Protein AF-0000000086528926 (afdb_homodimer)

Radius of gyration: 17.95 Å; Cα contacts (8 Å, |Δi|>4): 343; chains: 2; bounding box: 48×45×38 Å

Foldseek 3Di:
DAPQVVVVVVVVVLVPLQDPVDDRFHLRVVLVVQLVPVPDDDPVVSVVRSVVVSVLLSLLRVLNSLQRGDDPDDLSNFKHFPDDDPVVLVVLVVVQVPDPGRTSNVSSVSCVVSVRMDTDPRD/DAPQVVVVVVVVVLVPLQDPVDDRFHLRVVLVVQLVPVPDDDPVVSVVSSVVVSVLLSLLRVLNSLQRGPDPDDLSNFKHFPDDDPVVLVVLVVVQVPDPGRTSNVSSVSCVVSVRMDTDPRD

pLDDT: mean 84.31, std 16.47, range [27.09, 98.06]

Organism: NCBI:txid488447

Secondary structure (DSSP, 8-state):
--HHHHHHHHHHHTTT-S-TT-----HHHHHHHHHHHS---SHHHHHHHHHHHHHHHHHHHHHHHHHHS-----TT--EEES---HHHHHHHHHHHTTSSS--HHHHHHHHHHTTSEEEPP--/--THHHHHHHHHHTTT-S-TT-----HHHHHHHHHHHS---SHHHHHHHHHHHHHHHHHHHHHHHHHHS-----TT--EEES---HHHHHHHHHHHTTSSS--HHHHHHHHHHTTSEEEPPP-

Sequence (246 aa):
MTLTDSINEIARSLNGLEPPWLPAYDMRAYAAKVDSECGYSAEMMVALEINSRMFEEVVAFVHLCGAFASMHPSTARQYECVRNDGAEIDDVLAHHATGACPTYTGLLTSFVVRGILVRCAPGMTLTDSINEIARSLNGLEPPWLPAYDMRAYAAKVDSECGYSAEMMVALEINSRMFEEVVAFVHLCGAFASMHPSTARQYECVRNDGAEIDDVLAHHATGACPTYTGLLTSFVVRGILVRCAPG

Solvent-accessible surface area (backbone atoms only — not comparable to full-atom values): 13574 Å² total; per-residue (Å²): 136,66,46,55,58,6,55,55,17,33,42,53,38,43,69,68,31,44,55,89,84,61,78,86,63,60,47,49,62,50,43,50,50,45,59,73,64,65,75,58,82,50,65,68,55,40,51,24,51,40,46,34,53,50,48,41,33,50,53,29,44,53,38,51,21,50,21,73,35,75,50,62,91,51,80,75,43,52,33,38,57,78,49,89,47,67,70,60,52,48,50,51,51,56,60,47,62,70,47,96,75,57,47,42,49,58,47,52,48,52,36,38,76,73,57,26,29,43,75,44,76,84,114,137,68,49,55,57,5,58,57,16,33,43,51,38,44,68,66,30,46,56,89,82,62,78,86,64,58,49,45,61,48,44,51,50,44,60,72,64,66,75,58,82,50,65,68,54,40,51,25,51,38,46,34,52,50,48,42,34,50,53,29,44,52,38,52,21,51,21,73,36,75,50,62,92,49,78,76,43,51,33,38,58,76,50,90,48,67,69,60,52,50,51,53,50,56,61,48,62,69,46,96,74,55,48,42,48,58,49,51,46,52,37,38,77,70,58,26,30,43,74,43,77,83,116

Structure (mmCIF, N/CA/C/O backbone):
data_AF-0000000086528926-model_v1
#
loop_
_entity.id
_entity.type
_entity.pdbx_description
1 polymer 'Uncharacterized protein'
#
loop_
_atom_site.group_PDB
_atom_site.id
_atom_site.type_symbol
_atom_site.label_atom_id
_atom_site.label_alt_id
_atom_site.label_comp_id
_atom_site.label_asym_id
_atom_site.label_entity_id
_atom_site.label_seq_id
_atom_site.pdbx_PDB_ins_code
_atom_site.Cartn_x
_atom_site.Cartn_y
_atom_site.Cartn_z
_atom_site.occupancy
_atom_site.B_iso_or_equiv
_atom_site.auth_seq_id
_atom_site.auth_comp_id
_atom_site.auth_asym_id
_atom_site.auth_atom_id
_atom_site.pdbx_PDB_model_num
ATOM 1 N N . MET A 1 1 ? -8.867 15.398 -10.969 1 27.81 1 MET A N 1
ATOM 2 C CA . MET A 1 1 ? -8.828 13.992 -11.359 1 27.81 1 MET A CA 1
ATOM 3 C C . MET A 1 1 ? -9.336 13.094 -10.234 1 27.81 1 MET A C 1
ATOM 5 O O . MET A 1 1 ? -8.984 13.297 -9.07 1 27.81 1 MET A O 1
ATOM 9 N N . THR A 1 2 ? -10.336 12.266 -10.477 1 29.53 2 THR A N 1
ATOM 10 C CA . THR A 1 2 ? -11.273 11.625 -9.562 1 29.53 2 THR A CA 1
ATOM 11 C C . THR A 1 2 ? -10.609 10.461 -8.828 1 29.53 2 THR A C 1
ATOM 13 O O . THR A 1 2 ? -9.633 9.891 -9.32 1 29.53 2 THR A O 1
ATOM 16 N N . LEU A 1 3 ? -10.938 10.258 -7.633 1 34.25 3 LEU A N 1
ATOM 17 C CA . LEU A 1 3 ? -10.562 9.273 -6.625 1 34.25 3 LEU A CA 1
ATOM 18 C C . LEU A 1 3 ? -10.57 7.863 -7.207 1 34.25 3 LEU A C 1
ATOM 20 O O . LEU A 1 3 ? -9.727 7.039 -6.855 1 34.25 3 LEU A O 1
ATOM 24 N N . THR A 1 4 ? -11.555 7.711 -8.086 1 36.78 4 THR A N 1
ATOM 25 C CA . THR A 1 4 ? -11.828 6.398 -8.664 1 36.78 4 THR A CA 1
ATOM 26 C C . THR A 1 4 ? -10.656 5.93 -9.523 1 36.78 4 THR A C 1
ATOM 28 O O . THR A 1 4 ? -10.305 4.75 -9.508 1 36.78 4 THR A O 1
ATOM 31 N N . ASP A 1 5 ? -10.078 6.785 -10.125 1 41.03 5 ASP A N 1
ATOM 32 C CA . ASP A 1 5 ? -9.055 6.43 -11.102 1 41.03 5 ASP A CA 1
ATOM 33 C C . ASP A 1 5 ? -7.801 5.895 -10.406 1 41.03 5 ASP A C 1
ATOM 35 O O . ASP A 1 5 ? -7.125 5.008 -10.93 1 41.03 5 ASP A O 1
ATOM 39 N N . SER A 1 6 ? -7.828 6.215 -9.117 1 42.19 6 SER A N 1
ATOM 40 C CA . SER A 1 6 ? -6.617 6.004 -8.328 1 42.19 6 SER A CA 1
ATOM 41 C C . SER A 1 6 ? -6.422 4.531 -7.996 1 42.19 6 SER A C 1
ATOM 43 O O . SER A 1 6 ? -5.328 3.99 -8.164 1 42.19 6 SER A O 1
ATOM 45 N N . ILE A 1 7 ? -7.457 3.855 -7.527 1 43.81 7 ILE A N 1
ATOM 46 C CA . ILE A 1 7 ? -7.367 2.453 -7.129 1 43.81 7 ILE A CA 1
ATOM 47 C C . ILE A 1 7 ? -7.156 1.581 -8.367 1 43.81 7 ILE A C 1
ATOM 49 O O . ILE A 1 7 ? -6.395 0.613 -8.328 1 43.81 7 ILE A O 1
ATOM 53 N N . ASN A 1 8 ? -7.824 2.084 -9.297 1 49.88 8 ASN A N 1
ATOM 54 C CA . ASN A 1 8 ? -7.723 1.289 -10.516 1 49.88 8 ASN A CA 1
ATOM 55 C C . ASN A 1 8 ? -6.289 1.247 -11.039 1 49.88 8 ASN A C 1
ATOM 57 O O . ASN A 1 8 ? -5.828 0.208 -11.516 1 49.88 8 ASN A O 1
ATOM 61 N N . GLU A 1 9 ? -5.68 2.424 -10.727 1 50.62 9 GLU A N 1
ATOM 62 C CA . GLU A 1 9 ? -4.305 2.5 -11.211 1 50.62 9 GLU A CA 1
ATOM 63 C C . GLU A 1 9 ? -3.359 1.693 -10.32 1 50.62 9 GLU A C 1
ATOM 65 O O . GLU A 1 9 ? -2.445 1.034 -10.82 1 50.62 9 GLU A O 1
ATOM 70 N N . ILE A 1 10 ? -3.674 1.612 -9 1 53.66 10 ILE A N 1
ATOM 71 C CA . ILE A 1 10 ? -2.939 0.741 -8.094 1 53.66 10 ILE A CA 1
ATOM 72 C C . ILE A 1 10 ? -3.078 -0.711 -8.547 1 53.66 10 ILE A C 1
ATOM 74 O O . ILE A 1 10 ? -2.086 -1.439 -8.633 1 53.66 10 ILE A O 1
ATOM 78 N N . ALA A 1 11 ? -4.219 -0.99 -8.82 1 52.25 11 ALA A N 1
ATOM 79 C CA . ALA A 1 11 ? -4.539 -2.354 -9.234 1 52.25 11 ALA A CA 1
ATOM 80 C C . ALA A 1 11 ? -3.775 -2.742 -10.492 1 52.25 11 ALA A C 1
ATOM 82 O O . ALA A 1 11 ? -3.256 -3.857 -10.594 1 52.25 11 ALA A O 1
ATOM 83 N N . ARG A 1 12 ? -3.684 -1.806 -11.289 1 57.28 12 ARG A N 1
ATOM 84 C CA . ARG A 1 12 ? -3.021 -2.109 -12.555 1 57.28 12 ARG A CA 1
ATOM 85 C C . ARG A 1 12 ? -1.522 -2.312 -12.352 1 57.28 12 ARG A C 1
ATOM 87 O O . ARG A 1 12 ? -0.914 -3.166 -13 1 57.28 12 ARG A O 1
ATOM 94 N N . SER A 1 13 ? -0.904 -1.487 -11.352 1 53.78 13 SER A N 1
ATOM 95 C CA . SER A 1 13 ? 0.511 -1.624 -11.023 1 53.78 13 SER A CA 1
ATOM 96 C C . SER A 1 13 ? 0.796 -2.965 -10.352 1 53.78 13 SER A C 1
ATOM 98 O O . SER A 1 13 ? 1.921 -3.467 -10.406 1 53.78 13 SER A O 1
ATOM 100 N N . LEU A 1 14 ? -0.111 -3.355 -9.664 1 59.31 14 LEU A N 1
ATOM 101 C CA . LEU A 1 14 ? 0.048 -4.645 -9 1 59.31 14 LEU A CA 1
ATOM 102 C C . LEU A 1 14 ? -0.006 -5.789 -10.008 1 59.31 14 LEU A C 1
ATOM 104 O O . LEU A 1 14 ? 0.159 -6.953 -9.641 1 59.31 14 LEU A O 1
ATOM 108 N N . ASN A 1 15 ? 0.279 -5.375 -11.375 1 55.97 15 ASN A N 1
ATOM 109 C CA . ASN A 1 15 ? 0.569 -6.273 -12.484 1 55.97 15 ASN A CA 1
ATOM 110 C C . ASN A 1 15 ? -0.211 -7.582 -12.367 1 55.97 15 ASN A C 1
ATOM 112 O O . ASN A 1 15 ? 0.359 -8.664 -12.516 1 55.97 15 ASN A O 1
ATOM 116 N N . GLY A 1 16 ? -1.41 -7.312 -12.07 1 60.69 16 GLY A N 1
ATOM 117 C CA . GLY A 1 16 ? -2.055 -8.617 -12.062 1 60.69 16 GLY A CA 1
ATOM 118 C C . GLY A 1 16 ? -2.111 -9.242 -10.68 1 60.69 16 GLY A C 1
ATOM 119 O O . GLY A 1 16 ? -2.514 -10.406 -10.539 1 60.69 16 GLY A O 1
ATOM 120 N N . LEU A 1 17 ? -1.507 -8.531 -9.727 1 74.5 17 LEU A N 1
ATOM 121 C CA . LEU A 1 17 ? -1.576 -9.117 -8.398 1 74.5 17 LEU A CA 1
ATOM 122 C C . LEU A 1 17 ? -2.988 -9.016 -7.832 1 74.5 17 LEU A C 1
ATOM 124 O O . LEU A 1 17 ? -3.316 -9.68 -6.848 1 74.5 17 LEU A O 1
ATOM 128 N N . GLU A 1 18 ? -3.764 -8.266 -8.508 1 78.44 18 GLU A N 1
ATOM 129 C CA . GLU A 1 18 ? -5.137 -8.125 -8.039 1 78.44 18 GLU A CA 1
ATOM 130 C C . GLU A 1 18 ? -5.957 -9.375 -8.328 1 78.44 18 GLU A C 1
ATOM 132 O O . GLU A 1 18 ? -6.023 -9.828 -9.469 1 78.44 18 GLU A O 1
ATOM 137 N N . PRO A 1 19 ? -6.496 -9.867 -7.25 1 83.81 19 PRO A N 1
ATOM 138 C CA . PRO A 1 19 ? -7.398 -10.992 -7.523 1 83.81 19 PRO A CA 1
ATOM 139 C C . PRO A 1 19 ? -8.555 -10.609 -8.445 1 83.81 19 PRO A C 1
ATOM 141 O O . PRO A 1 19 ? -9.109 -9.516 -8.32 1 83.81 19 PRO A O 1
ATOM 144 N N . PRO A 1 20 ? -8.914 -11.477 -9.367 1 82.12 20 PRO A N 1
ATOM 145 C CA . PRO A 1 20 ? -9.969 -11.148 -10.32 1 82.12 20 PRO A CA 1
ATOM 146 C C . PRO A 1 20 ? -11.32 -10.906 -9.656 1 82.12 20 PRO A C 1
ATOM 148 O O . PRO A 1 20 ? -12.18 -10.219 -10.219 1 82.12 20 PRO A O 1
ATOM 151 N N . TRP A 1 21 ? -11.531 -11.477 -8.547 1 87.62 21 TRP A N 1
ATOM 152 C CA . TRP A 1 21 ? -12.812 -11.375 -7.859 1 87.62 21 TRP A CA 1
ATOM 153 C C . TRP A 1 21 ? -12.867 -10.117 -6.992 1 87.62 21 TRP A C 1
ATOM 155 O O . TRP A 1 21 ? -13.906 -9.812 -6.402 1 87.62 21 TRP A O 1
ATOM 165 N N . LEU A 1 22 ? -11.766 -9.414 -6.781 1 86.5 22 LEU A N 1
ATOM 166 C CA . LEU A 1 22 ? -11.742 -8.25 -5.902 1 86.5 22 LEU A CA 1
ATOM 167 C C . LEU A 1 22 ? -12.555 -7.102 -6.496 1 86.5 22 LEU A C 1
ATOM 169 O O . LEU A 1 22 ? -12.25 -6.621 -7.594 1 86.5 22 LEU A O 1
ATOM 173 N N . PRO A 1 23 ? -13.57 -6.641 -5.754 1 83.88 23 PRO A N 1
ATOM 174 C CA . PRO A 1 23 ? -14.406 -5.551 -6.27 1 83.88 23 PRO A CA 1
ATOM 175 C C . PRO A 1 23 ? -13.656 -4.219 -6.328 1 83.88 23 PRO A C 1
ATOM 177 O O . PRO A 1 23 ? -12.711 -4.004 -5.566 1 83.88 23 PRO A O 1
ATOM 180 N N . ALA A 1 24 ? -14.094 -3.406 -7.258 1 80.06 24 ALA A N 1
ATOM 181 C CA . ALA A 1 24 ? -13.625 -2.023 -7.297 1 80.06 24 ALA A CA 1
ATOM 182 C C . ALA A 1 24 ? -14.57 -1.104 -6.527 1 80.06 24 ALA A C 1
ATOM 184 O O . ALA A 1 24 ? -15.625 -0.715 -7.031 1 80.06 24 ALA A O 1
ATOM 185 N N . TYR A 1 25 ? -14.148 -0.788 -5.324 1 82.81 25 TYR A N 1
ATOM 186 C CA . TYR A 1 25 ? -14.992 0.064 -4.5 1 82.81 25 TYR A CA 1
ATOM 187 C C . TYR A 1 25 ? -14.805 1.533 -4.859 1 82.81 25 TYR A C 1
ATOM 189 O O . TYR A 1 25 ? -13.711 1.946 -5.254 1 82.81 25 TYR A O 1
ATOM 197 N N . ASP A 1 26 ? -15.852 2.301 -4.68 1 78.19 26 ASP A N 1
ATOM 198 C CA . ASP A 1 26 ? -15.852 3.725 -5 1 78.19 26 ASP A CA 1
ATOM 199 C C . ASP A 1 26 ? -15.203 4.539 -3.885 1 78.19 26 ASP A C 1
ATOM 201 O O . ASP A 1 26 ? -15.852 4.863 -2.887 1 78.19 26 ASP A O 1
ATOM 205 N N . MET A 1 27 ? -14 5.012 -4.121 1 79.56 27 MET A N 1
ATOM 206 C CA . MET A 1 27 ? -13.258 5.762 -3.113 1 79.56 27 MET A CA 1
ATOM 207 C C . MET A 1 27 ? -13.82 7.172 -2.959 1 79.56 27 MET A C 1
ATOM 209 O O . MET A 1 27 ? -13.711 7.773 -1.89 1 79.56 27 MET A O 1
ATOM 213 N N . ARG A 1 28 ? -14.414 7.711 -3.924 1 79.94 28 ARG A N 1
ATOM 214 C CA . ARG A 1 28 ? -15.016 9.039 -3.844 1 79.94 28 ARG A CA 1
ATOM 215 C C . ARG A 1 28 ? -16.234 9.023 -2.939 1 79.94 28 ARG A C 1
ATOM 217 O O . ARG A 1 28 ? -16.438 9.945 -2.137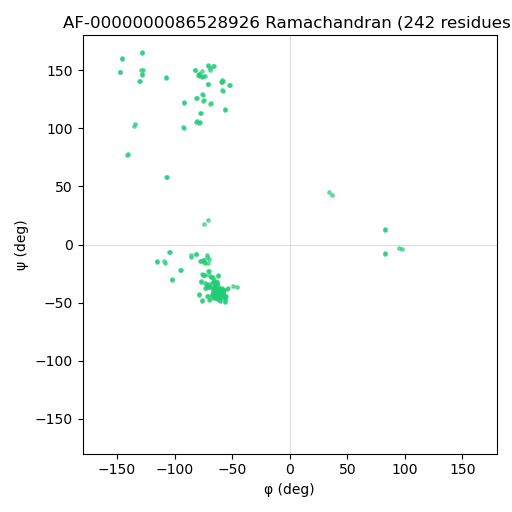 1 79.94 28 ARG A O 1
ATOM 224 N N . ALA A 1 29 ? -17.062 7.969 -3.217 1 83.75 29 ALA A N 1
ATOM 225 C CA . ALA A 1 29 ? -18.219 7.828 -2.354 1 83.75 29 ALA A CA 1
ATOM 226 C C . ALA A 1 29 ? -17.812 7.691 -0.89 1 83.75 29 ALA A C 1
ATOM 228 O O . ALA A 1 29 ? -18.453 8.266 -0.003 1 83.75 29 ALA A O 1
ATOM 229 N N . TYR A 1 30 ? -16.766 6.969 -0.717 1 86.69 30 TYR A N 1
ATOM 230 C CA . TYR A 1 30 ? -16.281 6.801 0.648 1 86.69 30 TYR A CA 1
ATOM 231 C C . TYR A 1 30 ? -15.742 8.117 1.203 1 86.69 30 TYR A C 1
ATOM 233 O O . TYR A 1 30 ? -15.992 8.453 2.361 1 86.69 30 TYR A O 1
ATOM 241 N N . ALA A 1 31 ? -14.992 8.852 0.417 1 85.25 31 ALA A N 1
ATOM 242 C CA . ALA A 1 31 ? -14.484 10.148 0.851 1 85.25 31 ALA A CA 1
ATOM 243 C C . ALA A 1 31 ? -15.633 11.094 1.212 1 85.25 31 ALA A C 1
ATOM 245 O O . ALA A 1 31 ? -15.555 11.82 2.205 1 85.25 31 ALA A O 1
ATOM 246 N N . ALA A 1 32 ? -16.641 11.078 0.387 1 87.19 32 ALA A N 1
ATOM 247 C CA . ALA A 1 32 ? -17.812 11.914 0.658 1 87.19 32 ALA A CA 1
ATOM 248 C C . ALA A 1 32 ? -18.469 11.516 1.972 1 87.19 32 ALA A C 1
ATOM 250 O O . ALA A 1 32 ? -18.891 12.375 2.748 1 87.19 32 ALA A O 1
ATOM 251 N N . LYS A 1 33 ? -18.625 10.242 2.121 1 92.38 33 LYS A N 1
ATOM 252 C CA . LYS A 1 33 ? -19.172 9.75 3.377 1 92.38 33 LYS A CA 1
ATOM 253 C C . LYS A 1 33 ? -18.344 10.211 4.566 1 92.38 33 LYS A C 1
ATOM 255 O O . LYS A 1 33 ? -18.891 10.648 5.582 1 92.38 33 LYS A O 1
ATOM 260 N N . VAL A 1 34 ? -17 10.055 4.504 1 91.62 34 VAL A N 1
ATOM 261 C CA . VAL A 1 34 ? -16.094 10.484 5.57 1 91.62 34 VAL A CA 1
ATOM 262 C C . VAL A 1 34 ? -16.297 11.969 5.848 1 91.62 34 VAL A C 1
ATOM 264 O O . VAL A 1 34 ? -16.375 12.391 7.004 1 91.62 34 VAL A O 1
ATOM 267 N N . ASP A 1 35 ? -16.344 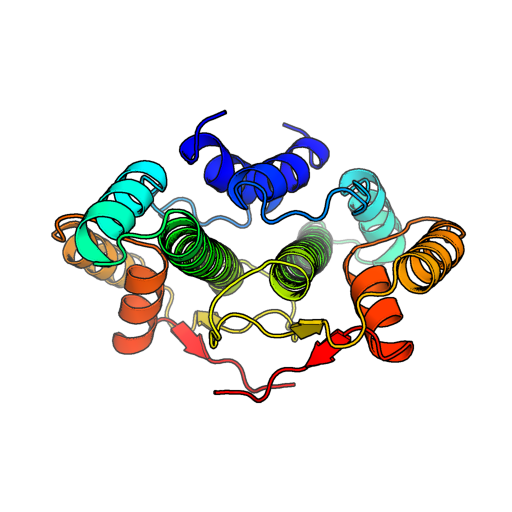12.719 4.773 1 89.56 35 ASP A N 1
ATOM 268 C CA . ASP A 1 35 ? -16.547 14.156 4.906 1 89.56 35 ASP A CA 1
ATOM 269 C C . ASP A 1 35 ? -17.828 14.469 5.676 1 89.56 35 ASP A C 1
ATOM 271 O O . ASP A 1 35 ? -17.812 15.289 6.598 1 89.56 35 ASP A O 1
ATOM 275 N N . SER A 1 36 ? -18.828 13.805 5.332 1 93.56 36 SER A N 1
ATOM 276 C CA . SER A 1 36 ? -20.125 14.062 5.93 1 93.56 36 SER A CA 1
ATOM 277 C C . SER A 1 36 ? -20.172 13.617 7.387 1 93.56 36 SER A C 1
ATOM 279 O O . SER A 1 36 ? -20.891 14.195 8.195 1 93.56 36 SER A O 1
ATOM 281 N N . GLU A 1 37 ? -19.328 12.695 7.812 1 95.44 37 GLU A N 1
ATOM 282 C CA . GLU A 1 37 ? -19.453 12.07 9.125 1 95.44 37 GLU A CA 1
ATOM 283 C C . GLU A 1 37 ? -18.359 12.547 10.078 1 95.44 37 GLU A C 1
ATOM 285 O O . GLU A 1 37 ? -18.438 12.336 11.289 1 95.44 37 GLU A O 1
ATOM 290 N N . CYS A 1 38 ? -17.328 13.141 9.57 1 92.31 38 CYS A N 1
ATOM 291 C CA . CYS A 1 38 ? -16.156 13.383 10.398 1 92.31 38 CYS A CA 1
ATOM 292 C C . CYS A 1 38 ? -16.453 14.414 11.477 1 92.31 38 CYS A C 1
ATOM 294 O O . CYS A 1 38 ? -15.789 14.445 12.508 1 92.31 38 CYS A O 1
ATOM 296 N N . GLY A 1 39 ? -17.406 15.344 11.25 1 92.56 39 GLY A N 1
ATOM 297 C CA . GLY A 1 39 ? -17.828 16.281 12.281 1 92.56 39 GLY A CA 1
ATOM 298 C C . GLY A 1 39 ? -16.922 17.484 12.398 1 92.56 39 GLY A C 1
ATOM 299 O O . GLY A 1 39 ? -17.109 18.328 13.281 1 92.56 39 GLY A O 1
ATOM 300 N N . TYR A 1 40 ? -15.844 17.484 11.742 1 90.75 40 TYR A N 1
ATOM 301 C CA . TYR A 1 40 ? -14.953 18.641 11.766 1 90.75 40 TYR A CA 1
ATOM 302 C C . TYR A 1 40 ? -15.531 19.797 10.945 1 90.75 40 TYR A C 1
ATOM 304 O O . TYR A 1 40 ? -16.203 19.562 9.93 1 90.75 40 TYR A O 1
ATOM 312 N N . SER A 1 41 ? -15.305 21.016 11.391 1 90.62 41 SER A N 1
ATOM 313 C CA . SER A 1 41 ? -15.766 22.203 10.664 1 90.62 41 SER A CA 1
ATOM 314 C C . SER A 1 41 ? -14.625 22.859 9.898 1 90.62 41 SER A C 1
ATOM 316 O O . SER A 1 41 ? -14.852 23.484 8.867 1 90.62 41 SER A O 1
ATOM 318 N N . ALA A 1 42 ? -13.477 22.719 10.453 1 93.06 42 ALA A N 1
ATOM 319 C CA . ALA A 1 42 ? -12.312 23.312 9.797 1 93.06 42 ALA A CA 1
ATOM 320 C C . ALA A 1 42 ? -11.883 22.484 8.586 1 93.06 42 ALA A C 1
ATOM 322 O O . ALA A 1 42 ? -11.711 21.266 8.688 1 93.06 42 ALA A O 1
ATOM 323 N N . GLU A 1 43 ? -11.734 23.094 7.496 1 86.88 43 GLU A N 1
ATOM 324 C CA . GLU A 1 43 ? -11.367 22.438 6.246 1 86.88 43 GLU A CA 1
ATOM 325 C C . GLU A 1 43 ? -10.094 21.609 6.41 1 86.88 43 GLU A C 1
ATOM 327 O O . GLU A 1 43 ? -9.977 20.516 5.844 1 86.88 43 GLU A O 1
ATOM 332 N N . MET A 1 44 ? -9.242 22.172 7.18 1 87.56 44 MET A N 1
ATOM 333 C CA . MET A 1 44 ? -7.969 21.469 7.375 1 87.56 44 MET A CA 1
ATOM 334 C C . MET A 1 44 ? -8.18 20.156 8.117 1 87.56 44 MET A C 1
ATOM 336 O O . MET A 1 44 ? -7.578 19.141 7.77 1 87.56 44 MET A O 1
ATOM 340 N N . MET A 1 45 ? -9.062 20.156 9.031 1 92.25 45 MET A N 1
ATOM 341 C CA . MET A 1 45 ? -9.328 18.953 9.812 1 92.25 45 MET A CA 1
ATOM 342 C C . MET A 1 45 ? -10.078 17.922 8.984 1 92.25 45 MET A C 1
ATOM 344 O O . MET A 1 45 ? -9.836 16.719 9.109 1 92.25 45 MET A O 1
ATOM 348 N N . VAL A 1 46 ? -10.906 18.406 8.141 1 88.75 46 VAL A N 1
ATOM 349 C CA . VAL A 1 46 ? -11.648 17.531 7.242 1 88.75 46 VAL A CA 1
ATOM 350 C C . VAL A 1 46 ? -10.672 16.859 6.273 1 88.75 46 VAL A C 1
ATOM 352 O O . VAL A 1 46 ? -10.727 15.641 6.082 1 88.75 46 VAL A O 1
ATOM 355 N N . ALA A 1 47 ? -9.773 17.641 5.73 1 84.12 47 ALA A N 1
ATOM 356 C CA . ALA A 1 47 ? -8.789 17.094 4.797 1 84.12 47 ALA A CA 1
ATOM 357 C C . ALA A 1 47 ? -7.91 16.047 5.469 1 84.12 47 ALA A C 1
ATOM 359 O O . ALA A 1 47 ? -7.609 15.016 4.875 1 84.12 47 ALA A O 1
ATOM 360 N N . LEU A 1 48 ? -7.605 16.328 6.707 1 88.75 48 LEU A N 1
ATOM 361 C CA . LEU A 1 48 ? -6.785 15.383 7.461 1 88.75 48 LEU A CA 1
ATOM 362 C C . LEU A 1 48 ? -7.52 14.055 7.652 1 88.75 48 LEU A C 1
ATOM 364 O O . LEU A 1 48 ? -6.926 12.984 7.516 1 88.75 48 LEU A O 1
ATOM 368 N N . GLU A 1 49 ? -8.781 14.195 7.945 1 90.88 49 GLU A N 1
ATOM 369 C CA . GLU A 1 49 ? -9.594 13 8.148 1 90.88 49 GLU A CA 1
ATOM 370 C C . GLU A 1 49 ? -9.734 12.203 6.859 1 90.88 49 GLU A C 1
ATOM 372 O O . GLU A 1 49 ? -9.531 10.984 6.852 1 90.88 49 GLU A O 1
ATOM 377 N N . ILE A 1 50 ? -9.969 12.82 5.809 1 86.88 50 ILE A N 1
ATOM 378 C CA . ILE A 1 50 ? -10.164 12.148 4.523 1 86.88 50 ILE A CA 1
ATOM 379 C C . ILE A 1 50 ? -8.859 11.5 4.074 1 86.88 50 ILE A C 1
ATOM 381 O O . ILE A 1 50 ? -8.844 10.336 3.672 1 86.88 50 ILE A O 1
ATOM 385 N N . ASN A 1 51 ? -7.773 12.195 4.227 1 85.25 51 ASN A N 1
ATOM 386 C CA . ASN A 1 51 ? -6.473 11.664 3.84 1 85.25 51 ASN A CA 1
ATOM 387 C C . ASN A 1 51 ? -6.129 10.398 4.629 1 85.25 51 ASN A C 1
ATOM 389 O O . ASN A 1 51 ? -5.621 9.43 4.066 1 85.25 51 ASN A O 1
ATOM 393 N N . SER A 1 52 ? -6.469 10.492 5.824 1 90.31 52 SER A N 1
ATOM 394 C CA . SER A 1 52 ? -6.172 9.352 6.688 1 90.31 52 SER A CA 1
ATOM 395 C C . SER A 1 52 ? -6.957 8.117 6.258 1 90.31 52 SER A C 1
ATOM 397 O O . SER A 1 52 ? -6.391 7.031 6.117 1 90.31 52 SER A O 1
ATOM 399 N N . ARG A 1 53 ? -8.188 8.344 5.992 1 89.88 53 ARG A N 1
ATOM 400 C CA . ARG A 1 53 ? -9.039 7.219 5.633 1 89.88 53 ARG A CA 1
ATOM 401 C C . ARG A 1 53 ? -8.695 6.684 4.246 1 89.88 53 ARG A C 1
ATOM 403 O O . ARG A 1 53 ? -8.719 5.473 4.02 1 89.88 53 ARG A O 1
ATOM 410 N N . MET A 1 54 ? -8.359 7.559 3.389 1 85.5 54 MET A N 1
ATOM 411 C CA . MET A 1 54 ? -7.984 7.133 2.043 1 85.5 54 MET A CA 1
ATOM 412 C C . MET A 1 54 ? -6.688 6.332 2.068 1 85.5 54 MET A C 1
ATOM 414 O O . MET A 1 54 ? -6.566 5.316 1.377 1 85.5 54 MET A O 1
ATOM 418 N N . PHE A 1 55 ? -5.805 6.75 2.871 1 86.94 55 PHE A N 1
ATOM 419 C CA . PHE A 1 55 ? -4.555 6.012 3.016 1 86.94 55 PHE A CA 1
ATOM 420 C C . PHE A 1 55 ? -4.812 4.602 3.529 1 86.94 55 PHE A C 1
ATOM 422 O O . PHE A 1 55 ? -4.258 3.633 3.008 1 86.94 55 PHE A O 1
ATOM 429 N N . GLU A 1 56 ? -5.633 4.527 4.5 1 91.38 56 GLU A N 1
ATOM 430 C CA . GLU A 1 56 ? -5.961 3.223 5.074 1 91.38 56 GLU A CA 1
ATOM 431 C C . GLU A 1 56 ? -6.594 2.307 4.027 1 91.38 56 GLU A C 1
ATOM 433 O O . GLU A 1 56 ? -6.305 1.108 3.992 1 91.38 56 GLU A O 1
ATOM 438 N N . GLU A 1 57 ? -7.395 2.879 3.203 1 89.31 57 GLU A N 1
ATOM 439 C CA . GLU A 1 57 ? -8.023 2.104 2.139 1 89.31 57 GLU A CA 1
ATOM 440 C C . GLU A 1 57 ? -6.988 1.594 1.141 1 89.31 57 GLU A C 1
ATOM 442 O O . GLU A 1 57 ? -7.051 0.442 0.708 1 89.31 57 GLU A O 1
ATOM 447 N N . VAL A 1 58 ? -6.09 2.43 0.838 1 85.38 58 VAL A N 1
ATOM 448 C CA . VAL A 1 58 ? -5.055 2.043 -0.113 1 85.38 58 VAL A CA 1
ATOM 449 C C . VAL A 1 58 ? -4.191 0.934 0.485 1 85.38 58 VAL A C 1
ATOM 451 O O . VAL A 1 58 ? -3.9 -0.061 -0.182 1 85.38 58 VAL A O 1
ATOM 454 N N . VAL A 1 59 ? -3.834 1.088 1.689 1 90.25 59 VAL A N 1
ATOM 455 C CA . VAL A 1 59 ? -3.023 0.078 2.361 1 90.25 59 VAL A CA 1
ATOM 456 C C . VAL A 1 59 ? -3.777 -1.25 2.398 1 90.25 59 VAL A C 1
ATOM 458 O O . VAL A 1 59 ? -3.213 -2.299 2.076 1 90.25 59 VAL A O 1
ATOM 461 N N . ALA A 1 60 ? -5.02 -1.184 2.711 1 91.75 60 ALA A N 1
ATOM 462 C CA . ALA A 1 60 ? -5.828 -2.396 2.76 1 91.75 60 ALA A CA 1
ATOM 463 C C . ALA A 1 60 ? -5.91 -3.059 1.388 1 91.75 60 ALA A C 1
ATOM 465 O O . ALA A 1 60 ? -5.809 -4.285 1.274 1 91.75 60 ALA A O 1
ATOM 466 N N . PHE A 1 61 ? -6.066 -2.295 0.398 1 86.69 61 PHE A N 1
ATOM 467 C CA . PHE A 1 61 ? -6.137 -2.807 -0.965 1 86.69 61 PHE A CA 1
ATOM 468 C C . PHE A 1 61 ? -4.852 -3.541 -1.334 1 86.69 61 PHE A C 1
ATOM 470 O O . PHE A 1 61 ? -4.898 -4.656 -1.858 1 86.69 61 PHE A O 1
ATOM 477 N N . VAL A 1 62 ? -3.791 -2.881 -1.041 1 88.19 62 VAL A N 1
ATOM 478 C CA . VAL A 1 62 ? -2.49 -3.455 -1.371 1 88.19 62 VAL A CA 1
ATOM 479 C C . VAL A 1 62 ? -2.301 -4.77 -0.616 1 88.19 62 VAL A C 1
ATOM 481 O O . VAL A 1 62 ? -1.827 -5.758 -1.185 1 88.19 62 VAL A O 1
ATOM 484 N N . HIS A 1 63 ? -2.691 -4.809 0.615 1 91.38 63 HIS A N 1
ATOM 485 C CA . HIS A 1 63 ? -2.51 -6.02 1.41 1 91.38 63 HIS A CA 1
ATOM 486 C C . HIS A 1 63 ? -3.449 -7.129 0.946 1 91.38 63 HIS A C 1
ATOM 488 O O . HIS A 1 63 ? -3.092 -8.305 0.9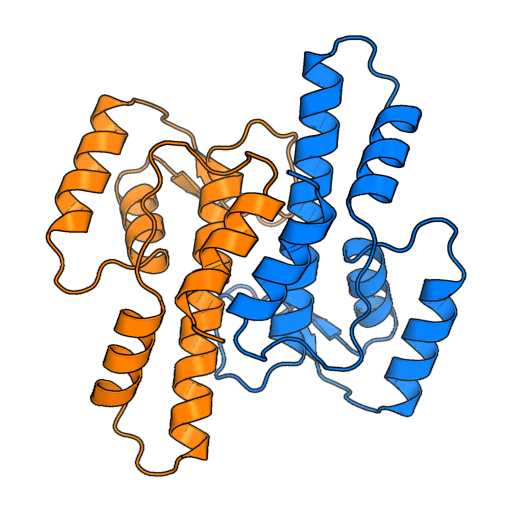9 1 91.38 63 HIS A O 1
ATOM 494 N N . LEU A 1 64 ? -4.633 -6.734 0.52 1 91.25 64 LEU A N 1
ATOM 495 C CA . LEU A 1 64 ? -5.523 -7.727 -0.075 1 91.25 64 LEU A CA 1
ATOM 496 C C . LEU A 1 64 ? -4.898 -8.336 -1.324 1 91.25 64 LEU A C 1
ATOM 498 O O . LEU A 1 64 ? -4.902 -9.562 -1.489 1 91.25 64 LEU A O 1
ATOM 502 N N . CYS A 1 65 ? -4.352 -7.531 -2.133 1 87.12 65 CYS A N 1
ATOM 503 C CA . CYS A 1 65 ? -3.697 -8.031 -3.338 1 87.12 65 CYS A CA 1
ATOM 504 C C . CYS A 1 65 ? -2.531 -8.945 -2.988 1 87.12 65 CYS A C 1
ATOM 506 O O . CYS A 1 65 ? -2.408 -10.039 -3.539 1 87.12 65 CYS A O 1
ATOM 508 N N . GLY A 1 66 ? -1.754 -8.508 -2.051 1 90.31 66 GLY A N 1
ATOM 509 C CA . GLY A 1 66 ? -0.598 -9.297 -1.65 1 90.31 66 GLY A CA 1
ATOM 510 C C . GLY A 1 66 ? -0.968 -10.625 -1.02 1 90.31 66 GLY A C 1
ATOM 511 O O . GLY A 1 66 ? -0.28 -11.625 -1.222 1 90.31 66 GLY A O 1
ATOM 512 N N . ALA A 1 67 ? -2.016 -10.633 -0.301 1 93.81 67 ALA A N 1
ATOM 513 C CA . ALA A 1 67 ? -2.416 -11.812 0.453 1 93.81 67 ALA A CA 1
ATOM 514 C C . ALA A 1 67 ? -2.809 -12.953 -0.483 1 93.81 67 ALA A C 1
ATOM 516 O O . ALA A 1 67 ? -2.58 -14.125 -0.174 1 93.81 67 ALA A O 1
ATOM 517 N N . PHE A 1 68 ? -3.361 -12.617 -1.646 1 91.5 68 PHE A N 1
ATOM 518 C CA . PHE A 1 68 ? -3.896 -13.648 -2.531 1 91.5 68 PHE A CA 1
ATOM 519 C C . PHE A 1 68 ? -2.955 -13.891 -3.705 1 91.5 68 PHE A C 1
ATOM 521 O O . PHE A 1 68 ? -3.184 -14.797 -4.508 1 91.5 68 PHE A O 1
ATOM 528 N N . ALA A 1 69 ? -1.914 -13.086 -3.82 1 86.62 69 ALA A N 1
ATOM 529 C CA . ALA A 1 69 ? -0.979 -13.219 -4.938 1 86.62 69 ALA A CA 1
ATOM 530 C C . ALA A 1 69 ? -0.004 -14.367 -4.703 1 86.62 69 ALA A C 1
ATOM 532 O O . ALA A 1 69 ? 0.339 -14.672 -3.557 1 86.62 69 ALA A O 1
ATOM 533 N N . SER A 1 70 ? 0.342 -14.977 -5.785 1 86.5 70 SER A N 1
ATOM 534 C CA . SER A 1 70 ? 1.441 -15.938 -5.73 1 86.5 70 SER A CA 1
ATOM 535 C C . SER A 1 70 ? 2.791 -15.227 -5.703 1 86.5 70 SER A C 1
ATOM 537 O O . SER A 1 70 ? 3.232 -14.68 -6.719 1 86.5 70 SER A O 1
ATOM 539 N N . MET A 1 71 ? 3.404 -15.234 -4.484 1 88.56 71 MET A N 1
ATOM 540 C CA . MET A 1 71 ? 4.664 -14.531 -4.277 1 88.56 71 MET A CA 1
ATOM 541 C C . MET A 1 71 ? 5.547 -15.273 -3.279 1 88.56 71 MET A C 1
ATOM 543 O O . MET A 1 71 ? 5.066 -16.125 -2.539 1 88.56 71 MET A O 1
ATOM 547 N N . HIS A 1 72 ? 6.809 -14.992 -3.33 1 89.88 72 HIS A N 1
ATOM 548 C CA . HIS A 1 72 ? 7.707 -15.453 -2.275 1 89.88 72 HIS A CA 1
ATOM 549 C C . HIS A 1 72 ? 7.379 -14.789 -0.943 1 89.88 72 HIS A C 1
ATOM 551 O O . HIS A 1 72 ? 6.77 -13.719 -0.914 1 89.88 72 HIS A O 1
ATOM 557 N N . PRO A 1 73 ? 7.719 -15.5 0.091 1 87.62 73 PRO A N 1
ATOM 558 C CA . PRO A 1 73 ? 7.59 -14.82 1.383 1 87.62 73 PRO A CA 1
ATOM 559 C C . PRO A 1 73 ? 8.305 -13.477 1.416 1 87.62 73 PRO A C 1
ATOM 561 O O . PRO A 1 73 ? 9.383 -13.328 0.832 1 87.62 73 PRO A O 1
ATOM 564 N N . SER A 1 74 ? 7.645 -12.523 1.996 1 90.19 74 SER A N 1
ATOM 565 C CA . SER A 1 74 ? 8.164 -11.164 2.086 1 90.19 74 SER A CA 1
ATOM 566 C C . SER A 1 74 ? 7.711 -10.484 3.369 1 90.19 74 SER A C 1
ATOM 568 O O . SER A 1 74 ? 6.578 -10.68 3.814 1 90.19 74 SER A O 1
ATOM 570 N N . THR A 1 75 ? 8.562 -9.633 3.836 1 87.31 75 THR A N 1
ATOM 571 C CA . THR A 1 75 ? 8.195 -8.867 5.023 1 87.31 75 THR A CA 1
ATOM 572 C C . THR A 1 75 ? 7.172 -7.793 4.676 1 87.31 75 THR A C 1
ATOM 574 O O . THR A 1 75 ? 6.523 -7.234 5.566 1 87.31 75 THR A O 1
ATOM 577 N N . ALA A 1 76 ? 7.062 -7.543 3.432 1 89.44 76 ALA A N 1
ATOM 578 C CA . ALA A 1 76 ? 6.098 -6.535 2.998 1 89.44 76 ALA A CA 1
ATOM 579 C C . ALA A 1 76 ? 4.672 -7.078 3.066 1 89.44 76 ALA A C 1
ATOM 581 O O . ALA A 1 76 ? 3.709 -6.305 3.105 1 89.44 76 ALA A O 1
ATOM 582 N N . ARG A 1 77 ? 4.609 -8.383 2.955 1 89.19 77 ARG A N 1
ATOM 583 C CA . ARG A 1 77 ? 3.307 -9.039 3.023 1 89.19 77 ARG A CA 1
ATOM 584 C C . ARG A 1 77 ? 2.816 -9.133 4.465 1 89.19 77 ARG A C 1
ATOM 586 O O . ARG A 1 77 ? 3.35 -9.914 5.258 1 89.19 77 ARG A O 1
ATOM 593 N N . GLN A 1 78 ? 1.781 -8.445 4.762 1 92.31 78 GLN A N 1
ATOM 594 C CA . GLN A 1 78 ? 1.298 -8.406 6.141 1 92.31 78 GLN A CA 1
ATOM 595 C C . GLN A 1 78 ? 0.203 -9.445 6.367 1 92.31 78 GLN A C 1
ATOM 597 O O . GLN A 1 78 ? -0.113 -9.773 7.512 1 92.31 78 GLN A O 1
ATOM 602 N N . TYR A 1 79 ? -0.413 -9.844 5.34 1 94.62 79 TYR A N 1
ATOM 603 C CA . TYR A 1 79 ? -1.466 -10.844 5.398 1 94.62 79 TYR A CA 1
ATOM 604 C C . TYR A 1 79 ? -1.197 -11.977 4.406 1 94.62 79 TYR A C 1
ATOM 606 O O . TYR A 1 79 ? -0.594 -11.75 3.355 1 94.62 79 TYR A O 1
ATOM 614 N N . GLU A 1 80 ? -1.575 -13.148 4.789 1 94.94 80 GLU A N 1
ATOM 615 C CA . GLU A 1 80 ? -1.468 -14.305 3.906 1 94.94 80 GLU A CA 1
ATOM 616 C C . GLU A 1 80 ? -2.781 -15.086 3.85 1 94.94 80 GLU A C 1
ATOM 618 O O . GLU A 1 80 ? -3.461 -15.234 4.867 1 94.94 80 GLU A O 1
ATOM 623 N N . CYS A 1 81 ? -3.096 -15.531 2.697 1 95.88 81 CYS A N 1
ATOM 624 C CA . CYS A 1 81 ? -4.27 -16.375 2.531 1 95.88 81 CYS A CA 1
ATOM 625 C C . CYS A 1 81 ? -3.963 -17.828 2.916 1 95.88 81 CYS A C 1
ATOM 627 O O . CYS A 1 81 ? -3.08 -18.453 2.328 1 95.88 81 CYS A O 1
ATOM 629 N N . VAL A 1 82 ? -4.738 -18.406 3.805 1 94.88 82 VAL A N 1
ATOM 630 C CA . VAL A 1 82 ? -4.453 -19.75 4.273 1 94.88 82 VAL A CA 1
ATOM 631 C C . VAL A 1 82 ? -5.578 -20.703 3.861 1 94.88 82 VAL A C 1
ATOM 633 O O . VAL A 1 82 ? -5.426 -21.922 3.91 1 94.88 82 VAL A O 1
ATOM 636 N N . ARG A 1 83 ? -6.656 -20.156 3.477 1 92.94 83 ARG A N 1
ATOM 637 C CA . ARG A 1 83 ? -7.793 -20.906 2.943 1 92.94 83 ARG A CA 1
ATOM 638 C C . ARG A 1 83 ? -8.328 -20.234 1.677 1 92.94 83 ARG A C 1
ATOM 640 O O . ARG A 1 83 ? -9.047 -19.234 1.749 1 92.94 83 ARG A O 1
ATOM 647 N N . ASN A 1 84 ? -8.023 -20.797 0.584 1 91.81 84 ASN A N 1
ATOM 648 C CA . ASN A 1 84 ? -8.398 -20.188 -0.687 1 91.81 84 ASN A CA 1
ATOM 649 C C . ASN A 1 84 ? -9.523 -20.953 -1.367 1 91.81 84 ASN A C 1
ATOM 651 O O . ASN A 1 84 ? -9.383 -21.375 -2.516 1 91.81 84 ASN A O 1
ATOM 655 N N . ASP A 1 85 ? -10.586 -21.062 -0.678 1 93.5 85 ASP A N 1
ATOM 656 C CA . ASP A 1 85 ? -11.789 -21.719 -1.206 1 93.5 85 ASP A CA 1
ATOM 657 C C . ASP A 1 85 ? -12.711 -20.688 -1.874 1 93.5 85 ASP A C 1
ATOM 659 O O . ASP A 1 85 ? -13.172 -19.75 -1.23 1 93.5 85 ASP A O 1
ATOM 663 N N . GLY A 1 86 ? -13.016 -20.906 -3.154 1 94.69 86 GLY A N 1
ATOM 664 C CA . GLY A 1 86 ? -13.82 -19.969 -3.932 1 94.69 86 GLY A CA 1
ATOM 665 C C . GLY A 1 86 ? -15.188 -19.719 -3.322 1 94.69 86 GLY A C 1
ATOM 666 O O . GLY A 1 86 ? -15.664 -18.578 -3.312 1 94.69 86 GLY A O 1
ATOM 667 N N . ALA A 1 87 ? -15.758 -20.797 -2.854 1 95.94 87 ALA A N 1
ATOM 668 C CA . ALA A 1 87 ? -17.078 -20.656 -2.258 1 95.94 87 ALA A CA 1
ATOM 669 C C . ALA A 1 87 ? -17.031 -19.797 -1.002 1 95.94 87 ALA A C 1
ATOM 671 O O . ALA A 1 87 ? -17.922 -18.984 -0.765 1 95.94 87 ALA A O 1
ATOM 672 N N . GLU A 1 88 ? -16 -19.969 -0.184 1 96.44 88 GLU A N 1
ATOM 673 C CA . GLU A 1 88 ? -15.844 -19.156 1.026 1 96.44 88 GLU A CA 1
ATOM 674 C C . GLU A 1 88 ? -15.594 -17.703 0.69 1 96.44 88 GLU A C 1
ATOM 676 O O . GLU A 1 88 ? -16.156 -16.797 1.329 1 96.44 88 GLU A O 1
ATOM 681 N N . ILE A 1 89 ? -14.805 -17.453 -0.273 1 96.94 89 ILE A N 1
ATOM 682 C CA . ILE A 1 89 ? -14.508 -16.094 -0.717 1 96.94 89 ILE A CA 1
ATOM 683 C C . ILE A 1 89 ? -15.781 -15.43 -1.232 1 96.94 89 ILE A C 1
ATOM 685 O O . ILE A 1 89 ? -16.094 -14.297 -0.869 1 96.94 89 ILE A O 1
ATOM 689 N N . ASP A 1 90 ? -16.562 -16.203 -2.002 1 96.38 90 ASP A N 1
ATOM 690 C CA . ASP A 1 90 ? -17.828 -15.68 -2.531 1 96.38 90 ASP A CA 1
ATOM 691 C C . ASP A 1 90 ? -18.781 -15.297 -1.402 1 96.38 90 ASP A C 1
ATOM 693 O O . ASP A 1 90 ? -19.469 -14.289 -1.489 1 96.38 90 ASP A O 1
ATOM 697 N N . ASP A 1 91 ? -18.797 -16.109 -0.452 1 97.31 91 ASP A N 1
ATOM 698 C CA . ASP A 1 91 ? -19.672 -15.844 0.688 1 97.31 91 ASP A CA 1
ATOM 699 C C . ASP A 1 91 ? -19.266 -14.555 1.404 1 97.31 91 ASP A C 1
ATOM 701 O O . ASP A 1 91 ? -20.109 -13.742 1.756 1 97.31 91 ASP A O 1
ATOM 705 N N . VAL A 1 92 ? -17.953 -14.359 1.611 1 97.12 92 VAL A N 1
ATOM 706 C CA . VAL A 1 92 ? -17.453 -13.141 2.248 1 97.12 92 VAL A CA 1
ATOM 707 C C . VAL A 1 92 ? -17.812 -11.93 1.395 1 97.12 92 VAL A C 1
ATOM 709 O O . VAL A 1 92 ? -18.281 -10.914 1.913 1 97.12 92 VAL A O 1
ATOM 712 N N . LEU A 1 93 ? -17.641 -12.047 0.114 1 96.81 93 LEU A N 1
ATOM 713 C CA . LEU A 1 93 ? -17.906 -10.953 -0.803 1 96.81 93 LEU A CA 1
ATOM 714 C C . LEU A 1 93 ? -19.391 -10.586 -0.788 1 96.81 93 LEU A C 1
ATOM 716 O O . LEU A 1 93 ? -19.75 -9.406 -0.766 1 96.81 93 LEU A O 1
ATOM 720 N N . ALA A 1 94 ? -20.234 -11.57 -0.795 1 96.69 94 ALA A N 1
ATOM 721 C CA . ALA A 1 94 ? -21.688 -11.344 -0.783 1 96.69 94 ALA A CA 1
ATOM 722 C C . ALA A 1 94 ? -22.109 -10.617 0.488 1 96.69 94 ALA A C 1
ATOM 724 O O . ALA A 1 94 ? -22.891 -9.664 0.43 1 96.69 94 ALA A O 1
ATOM 725 N N . HIS A 1 95 ? -21.609 -11.031 1.625 1 96.56 95 HIS A N 1
ATOM 726 C CA . HIS A 1 95 ? -21.938 -10.406 2.9 1 96.56 95 HIS A CA 1
ATOM 727 C C . HIS A 1 95 ? -21.422 -8.977 2.965 1 96.56 95 HIS A C 1
ATOM 729 O O . HIS A 1 95 ? -22.141 -8.07 3.416 1 96.56 95 HIS A O 1
ATOM 735 N N . HIS A 1 96 ? -20.172 -8.789 2.475 1 96.06 96 HIS A N 1
ATOM 736 C CA . HIS A 1 96 ? -19.562 -7.465 2.523 1 96.06 96 HIS A CA 1
ATOM 737 C C . HIS A 1 96 ? -20.297 -6.484 1.606 1 96.06 96 HIS A C 1
ATOM 739 O O . HIS A 1 96 ? -20.375 -5.289 1.901 1 96.06 96 HIS A O 1
ATOM 745 N N . ALA A 1 97 ? -20.875 -6.98 0.599 1 93.19 97 ALA A N 1
ATOM 746 C CA . ALA A 1 97 ? -21.531 -6.152 -0.412 1 93.19 97 ALA A CA 1
ATOM 747 C C . ALA A 1 97 ? -22.859 -5.605 0.1 1 93.19 97 ALA A C 1
ATOM 749 O O . ALA A 1 97 ? -23.406 -4.664 -0.476 1 93.19 97 ALA A O 1
ATOM 750 N N . THR A 1 98 ? -23.328 -6.145 1.181 1 92.06 98 THR A N 1
ATOM 751 C CA . THR A 1 98 ? -24.609 -5.711 1.716 1 92.06 98 THR A CA 1
ATOM 752 C C . THR A 1 98 ? -24.469 -4.379 2.447 1 92.06 98 THR A C 1
ATOM 754 O O . THR A 1 98 ? -25.469 -3.701 2.701 1 92.06 98 THR A O 1
ATOM 757 N N . GLY A 1 99 ? -23.297 -3.986 2.734 1 90 99 GLY A N 1
ATOM 758 C CA . GLY A 1 99 ? -23.094 -2.711 3.402 1 90 99 GLY A CA 1
ATOM 759 C C . GLY A 1 99 ? -23.375 -1.519 2.512 1 90 99 GLY A C 1
ATOM 760 O O . GLY A 1 99 ? -23.312 -1.62 1.285 1 90 99 GLY A O 1
ATOM 761 N N . ALA A 1 100 ? -23.75 -0.355 3.068 1 89.81 100 ALA A N 1
ATOM 762 C CA . ALA A 1 100 ? -24.094 0.863 2.34 1 89.81 100 ALA A CA 1
ATOM 763 C C . ALA A 1 100 ? -22.891 1.394 1.567 1 89.81 100 ALA A C 1
ATOM 765 O O . ALA A 1 100 ? -23.031 1.896 0.449 1 89.81 100 ALA A O 1
ATOM 766 N N . CYS A 1 101 ? -21.656 1.314 2.119 1 92.81 101 CYS A N 1
ATOM 767 C CA . CYS A 1 101 ? -20.422 1.793 1.507 1 92.81 101 CYS A CA 1
ATOM 768 C C . CYS A 1 101 ? -19.266 0.829 1.772 1 92.81 101 CYS A C 1
ATOM 770 O O . CYS A 1 101 ? -18.453 1.066 2.658 1 92.81 101 CYS A O 1
ATOM 772 N N . PRO A 1 102 ? -19.25 -0.269 1.022 1 93.75 102 PRO A N 1
ATOM 773 C CA . PRO A 1 102 ? -18.172 -1.236 1.233 1 93.75 102 PRO A CA 1
ATOM 774 C C . PRO A 1 102 ? -16.797 -0.632 1.012 1 93.75 102 PRO A C 1
ATOM 776 O O . PRO A 1 102 ? -16.609 0.209 0.127 1 93.75 102 PRO A O 1
ATOM 779 N N . THR A 1 103 ? -15.867 -1.042 1.851 1 92.25 103 THR A N 1
ATOM 780 C CA . THR A 1 103 ? -14.492 -0.549 1.799 1 92.25 103 THR A CA 1
ATOM 781 C C . THR A 1 103 ? -13.5 -1.71 1.759 1 92.25 103 THR A C 1
ATOM 783 O O . THR A 1 103 ? -13.859 -2.848 2.07 1 92.25 103 THR A O 1
ATOM 786 N N . TYR A 1 104 ? -12.289 -1.403 1.425 1 91.25 104 TYR A N 1
ATOM 787 C CA . TYR A 1 104 ? -11.234 -2.414 1.428 1 91.25 104 TYR A CA 1
ATOM 788 C C . TYR A 1 104 ? -10.828 -2.775 2.852 1 91.25 104 TYR A C 1
ATOM 790 O O . TYR A 1 104 ? -10.531 -3.936 3.143 1 91.25 104 TYR A O 1
ATOM 798 N N . THR A 1 105 ? -10.812 -1.807 3.691 1 95.12 105 THR A N 1
ATOM 799 C CA . THR A 1 105 ? -10.5 -2.066 5.094 1 95.12 105 THR A CA 1
ATOM 800 C C . THR A 1 105 ? -11.5 -3.039 5.699 1 95.12 105 THR A C 1
ATOM 802 O O . THR A 1 105 ? -11.117 -3.979 6.402 1 95.12 105 THR A O 1
ATOM 805 N N . GLY A 1 106 ? -12.797 -2.783 5.402 1 96.94 106 GLY A N 1
ATOM 806 C CA . GLY A 1 106 ? -13.82 -3.703 5.879 1 96.94 106 GLY A CA 1
ATOM 807 C C . GLY A 1 106 ? -13.688 -5.094 5.285 1 96.94 106 GLY A C 1
ATOM 808 O O . GLY A 1 106 ? -13.875 -6.09 5.988 1 96.94 106 GLY A O 1
ATOM 809 N N . LEU A 1 107 ? -13.406 -5.148 4.027 1 96.69 107 LEU A N 1
ATOM 810 C CA . LEU A 1 107 ? -13.258 -6.438 3.361 1 96.69 107 LEU A CA 1
ATOM 811 C C . LEU A 1 107 ? -12.078 -7.211 3.938 1 96.69 107 LEU A C 1
ATOM 813 O O . LEU A 1 107 ? -12.195 -8.406 4.215 1 96.69 107 LEU A O 1
ATOM 817 N N . LEU A 1 108 ? -10.93 -6.543 4.117 1 96.94 108 LEU A N 1
ATOM 818 C CA .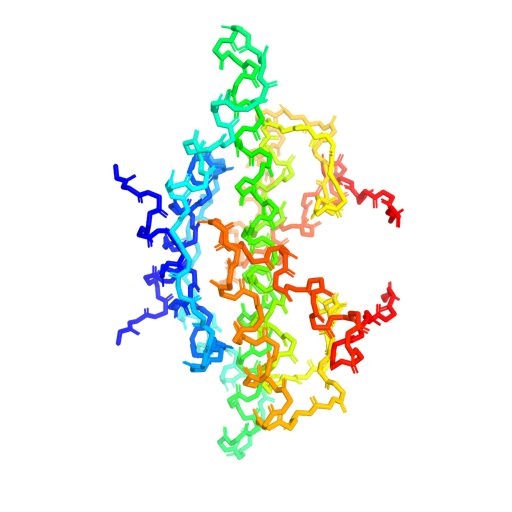 LEU A 1 108 ? -9.758 -7.164 4.727 1 96.94 108 LEU A CA 1
ATOM 819 C C . LEU A 1 108 ? -10.094 -7.73 6.102 1 96.94 108 LEU A C 1
ATOM 821 O O . LEU A 1 108 ? -9.758 -8.875 6.406 1 96.94 108 LEU A O 1
ATOM 825 N N . THR A 1 109 ? -10.789 -6.977 6.836 1 97.38 109 THR A N 1
ATOM 826 C CA . THR A 1 109 ? -11.203 -7.414 8.164 1 97.38 109 THR A CA 1
ATOM 827 C C . THR A 1 109 ? -12.102 -8.648 8.07 1 97.38 109 THR A C 1
ATOM 829 O O . THR A 1 109 ? -11.945 -9.594 8.844 1 97.38 109 THR A O 1
ATOM 832 N N . SER A 1 110 ? -13.055 -8.641 7.191 1 97.56 110 SER A N 1
ATOM 833 C CA . SER A 1 110 ? -13.969 -9.766 7.016 1 97.56 110 SER A CA 1
ATOM 834 C C . SER A 1 110 ? -13.211 -11.047 6.688 1 97.56 110 SER A C 1
ATOM 836 O O . SER A 1 110 ? -13.523 -12.109 7.219 1 97.56 110 SER A O 1
ATOM 838 N N . PHE A 1 111 ? -12.203 -10.977 5.836 1 98.06 111 PHE A N 1
ATOM 839 C CA . PHE A 1 111 ? -11.406 -12.141 5.477 1 98.06 111 PHE A CA 1
ATOM 840 C C . PHE A 1 111 ? -10.625 -12.648 6.684 1 98.06 111 PHE A C 1
ATOM 842 O O . PHE A 1 111 ? -10.484 -13.859 6.867 1 98.06 111 PHE A O 1
ATOM 849 N N . VAL A 1 112 ? -10.164 -11.742 7.488 1 97.44 112 VAL A N 1
ATOM 850 C CA . VAL A 1 112 ? -9.375 -12.125 8.656 1 97.44 112 VAL A CA 1
ATOM 851 C C . VAL A 1 112 ? -10.281 -12.781 9.695 1 97.44 112 VAL A C 1
ATOM 853 O O . VAL A 1 112 ? -9.945 -13.828 10.25 1 97.44 112 VAL A O 1
ATOM 856 N N . VAL A 1 113 ? -11.406 -12.234 9.938 1 97.31 113 VAL A N 1
ATOM 857 C CA . VAL A 1 113 ? -12.359 -12.742 10.922 1 97.31 113 VAL A CA 1
ATOM 858 C C . VAL A 1 113 ? -12.82 -14.141 10.523 1 97.31 113 VAL A C 1
ATOM 860 O O . VAL A 1 113 ? -13 -15.016 11.375 1 97.31 113 VAL A O 1
ATOM 863 N N . ARG A 1 114 ? -12.953 -14.383 9.219 1 97.12 114 ARG A N 1
ATOM 864 C CA . ARG A 1 114 ? -13.422 -15.672 8.711 1 97.12 114 ARG A CA 1
ATOM 865 C C . ARG A 1 114 ? -12.281 -16.688 8.672 1 97.12 114 ARG A C 1
ATOM 867 O O . ARG A 1 114 ? -12.508 -17.859 8.352 1 97.12 114 ARG A O 1
ATOM 874 N N . GLY A 1 115 ? -11.055 -16.25 8.922 1 96.56 115 GLY A N 1
ATOM 875 C CA . GLY A 1 115 ? -9.906 -17.141 8.977 1 96.56 115 GLY A CA 1
ATOM 876 C C . GLY A 1 115 ? -9.32 -17.453 7.613 1 96.56 115 GLY A C 1
ATOM 877 O O . GLY A 1 115 ? -8.562 -18.406 7.461 1 96.56 115 GLY A O 1
ATOM 878 N N . ILE A 1 116 ? -9.727 -16.719 6.641 1 97.69 116 ILE A N 1
ATOM 879 C CA . ILE A 1 116 ? -9.195 -16.906 5.293 1 97.69 116 ILE A CA 1
ATOM 880 C C . ILE A 1 116 ? -7.816 -16.25 5.191 1 97.69 116 ILE A C 1
ATOM 882 O O . ILE A 1 116 ? -6.895 -16.828 4.617 1 97.69 116 ILE A O 1
ATOM 886 N N . LEU A 1 117 ? -7.707 -15.047 5.754 1 97.44 117 LEU A N 1
ATOM 887 C CA . LEU A 1 117 ? -6.43 -14.352 5.871 1 97.44 117 LEU A CA 1
ATOM 888 C C . LEU A 1 117 ? -5.938 -14.352 7.312 1 97.44 117 LEU A C 1
ATOM 890 O O . LEU A 1 117 ? -6.738 -14.234 8.242 1 97.44 117 LEU A O 1
ATOM 894 N N . VAL A 1 118 ? -4.633 -14.484 7.414 1 96.12 118 VAL A N 1
ATOM 895 C CA . VAL A 1 118 ? -3.986 -14.344 8.711 1 96.12 118 VAL A CA 1
ATOM 896 C C . VAL A 1 118 ? -2.846 -13.336 8.625 1 96.12 118 VAL A C 1
ATOM 898 O O . VAL A 1 118 ? -2.287 -13.117 7.543 1 96.12 118 VAL A O 1
ATOM 901 N N . ARG A 1 119 ? -2.594 -12.68 9.734 1 92.75 119 ARG A N 1
ATOM 902 C CA . ARG A 1 119 ? -1.466 -11.758 9.773 1 92.75 119 ARG A CA 1
ATOM 903 C C . ARG A 1 119 ? -0.14 -12.516 9.766 1 92.75 119 ARG A C 1
ATOM 905 O O . ARG A 1 119 ? 0.006 -13.531 10.445 1 92.75 119 ARG A O 1
ATOM 912 N N . CYS A 1 120 ? 0.689 -11.938 8.992 1 88.56 120 CYS A N 1
ATOM 913 C CA . CYS A 1 120 ? 2.023 -12.523 8.953 1 88.56 120 CYS A CA 1
ATOM 914 C C . CYS A 1 120 ? 2.842 -12.086 10.164 1 88.56 120 CYS A C 1
ATOM 916 O O . CYS A 1 120 ? 2.637 -10.992 10.695 1 88.56 120 CYS A O 1
ATOM 918 N N . ALA A 1 121 ? 3.688 -12.938 10.664 1 76.44 121 ALA A N 1
ATOM 919 C 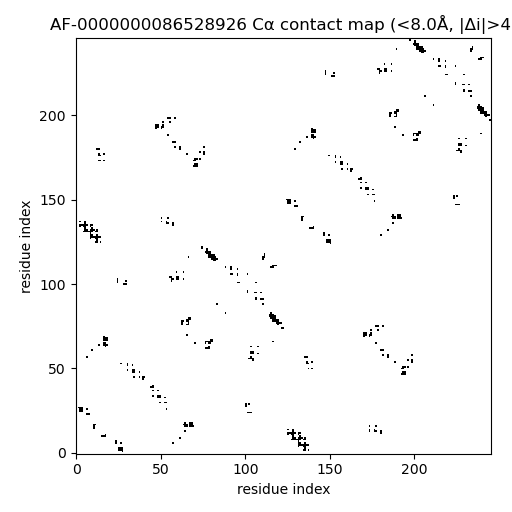CA . ALA A 1 121 ? 4.598 -12.555 11.742 1 76.44 121 ALA A CA 1
ATOM 920 C C . ALA A 1 121 ? 5.484 -11.391 11.32 1 76.44 121 ALA A C 1
ATOM 922 O O . ALA A 1 121 ? 5.91 -11.312 10.164 1 76.44 121 ALA A O 1
ATOM 923 N N . PRO A 1 122 ? 5.555 -10.367 12.281 1 61.59 122 PRO A N 1
ATOM 924 C CA . PRO A 1 122 ? 6.457 -9.266 11.938 1 61.59 122 PRO A CA 1
ATOM 925 C C . PRO A 1 122 ? 7.883 -9.734 11.656 1 61.59 122 PRO A C 1
ATOM 927 O O . PRO A 1 122 ? 8.344 -10.703 12.258 1 61.59 122 PRO A O 1
ATOM 930 N N . GLY A 1 123 ? 8.391 -9.617 10.562 1 50.53 123 GLY A N 1
ATOM 931 C CA . GLY A 1 123 ? 9.781 -9.977 10.352 1 50.53 123 GLY A CA 1
ATOM 932 C C . GLY A 1 123 ? 10.75 -9.125 11.156 1 50.53 123 GLY A C 1
ATOM 933 O O . GLY A 1 123 ? 10.375 -8.062 11.656 1 50.53 123 GLY A O 1
ATOM 934 N N . MET B 1 1 ? -0.916 -3.385 -21.312 1 27.09 1 MET B N 1
ATOM 935 C CA . MET B 1 1 ? -0.862 -2.121 -20.578 1 27.09 1 MET B CA 1
ATOM 936 C C . MET B 1 1 ? 0.311 -2.105 -19.609 1 27.09 1 MET B C 1
ATOM 938 O O . MET B 1 1 ? 0.526 -3.07 -18.875 1 27.09 1 MET B O 1
ATOM 942 N N . THR B 1 2 ? 1.253 -1.175 -19.734 1 28.89 2 THR B N 1
ATOM 943 C CA . THR B 1 2 ? 2.639 -1.141 -19.281 1 28.89 2 THR B CA 1
ATOM 944 C C . THR B 1 2 ? 2.711 -0.858 -17.781 1 28.89 2 THR B C 1
ATOM 946 O O . THR B 1 2 ? 1.777 -0.299 -17.203 1 28.89 2 THR B O 1
ATOM 949 N N . LEU B 1 3 ? 3.684 -1.363 -17.125 1 33.38 3 LEU B N 1
ATOM 950 C CA . LEU B 1 3 ? 4.121 -1.337 -15.727 1 33.38 3 LEU B CA 1
ATOM 951 C C . LEU B 1 3 ? 4.148 0.091 -15.195 1 33.38 3 LEU B C 1
ATOM 953 O O . LEU B 1 3 ? 3.836 0.327 -14.023 1 33.38 3 LEU B O 1
ATOM 957 N N . THR B 1 4 ? 4.512 0.971 -16.094 1 35.94 4 THR B N 1
ATOM 958 C CA . THR B 1 4 ? 4.738 2.371 -15.758 1 35.94 4 THR B CA 1
ATOM 959 C C . THR B 1 4 ? 3.441 3.035 -15.305 1 35.94 4 THR B C 1
ATOM 961 O O . THR B 1 4 ? 3.443 3.854 -14.383 1 35.94 4 THR B O 1
ATOM 964 N N . ASP B 1 5 ? 2.447 2.672 -15.875 1 40.5 5 ASP B N 1
ATOM 965 C CA . ASP B 1 5 ? 1.177 3.355 -15.648 1 40.5 5 ASP B CA 1
ATOM 966 C C . ASP B 1 5 ? 0.645 3.078 -14.242 1 40.5 5 ASP B C 1
ATOM 968 O O . ASP B 1 5 ? -0.004 3.936 -13.641 1 40.5 5 ASP B O 1
ATOM 972 N N . SER B 1 6 ? 1.353 2.074 -13.703 1 41.38 6 SER B N 1
ATOM 973 C CA . SER B 1 6 ? 0.838 1.479 -12.477 1 41.38 6 SER B CA 1
ATOM 974 C C . SER B 1 6 ? 1.107 2.373 -11.273 1 41.38 6 SER B C 1
ATOM 976 O O . SER B 1 6 ? 0.208 2.629 -10.469 1 41.38 6 SER B O 1
ATOM 978 N N . ILE B 1 7 ? 2.342 2.861 -11.094 1 42.88 7 ILE B N 1
ATOM 979 C CA . ILE B 1 7 ? 2.723 3.666 -9.938 1 42.88 7 ILE B CA 1
ATOM 980 C C . ILE B 1 7 ? 2.045 5.031 -10.016 1 42.88 7 ILE B C 1
ATOM 982 O O . ILE B 1 7 ? 1.604 5.574 -9 1 42.88 7 ILE B O 1
ATOM 986 N N . ASN B 1 8 ? 2.012 5.355 -11.219 1 49.16 8 ASN B N 1
ATOM 987 C CA . ASN B 1 8 ? 1.427 6.684 -11.391 1 49.16 8 ASN B CA 1
ATOM 988 C C . ASN B 1 8 ? -0.031 6.715 -10.938 1 49.16 8 ASN B C 1
ATOM 990 O O . ASN B 1 8 ? -0.479 7.691 -10.336 1 49.16 8 ASN B O 1
ATOM 994 N N . GLU B 1 9 ? -0.556 5.492 -11.18 1 49.97 9 GLU B N 1
ATOM 995 C CA . GLU B 1 9 ? -1.97 5.41 -10.82 1 49.97 9 GLU B CA 1
ATOM 996 C C . GLU B 1 9 ? -2.154 5.277 -9.312 1 49.97 9 GLU B C 1
ATOM 998 O O . GLU B 1 9 ? -3.064 5.875 -8.742 1 49.97 9 GLU B O 1
ATOM 1003 N N . ILE B 1 10 ? -1.197 4.621 -8.625 1 52.5 10 ILE B N 1
ATOM 1004 C CA . ILE B 1 10 ? -1.186 4.566 -7.164 1 52.5 10 ILE B CA 1
ATOM 1005 C C . ILE B 1 10 ? -1.043 5.977 -6.598 1 52.5 10 ILE B C 1
ATOM 1007 O O . ILE B 1 10 ? -1.781 6.363 -5.688 1 52.5 10 ILE B O 1
ATOM 1011 N N . ALA B 1 11 ? -0.16 6.617 -7.148 1 51.38 11 ALA B N 1
ATOM 1012 C CA . ALA B 1 11 ? 0.137 7.969 -6.691 1 51.38 11 ALA B CA 1
ATOM 1013 C C . ALA B 1 11 ? -1.091 8.867 -6.805 1 51.38 11 ALA B C 1
ATOM 1015 O O . ALA B 1 11 ? -1.373 9.664 -5.902 1 51.38 11 ALA B O 1
ATOM 1016 N N . ARG B 1 12 ? -1.751 8.625 -7.805 1 56.06 12 ARG B N 1
ATOM 1017 C CA . ARG B 1 12 ? -2.898 9.5 -8.031 1 56.06 12 ARG B CA 1
ATOM 1018 C C . ARG B 1 12 ? -4.004 9.219 -7.02 1 56.06 12 ARG B C 1
ATOM 1020 O O . ARG B 1 12 ? -4.688 10.141 -6.566 1 56.06 12 ARG B O 1
ATOM 1027 N N . SER B 1 13 ? -4.137 7.789 -6.641 1 52.41 13 SER B N 1
ATOM 1028 C CA . SER B 1 13 ? -5.117 7.387 -5.637 1 52.41 13 SER B CA 1
ATOM 1029 C C . SER B 1 13 ? -4.766 7.953 -4.266 1 52.41 13 SER B C 1
ATOM 1031 O O . SER B 1 13 ? -5.637 8.102 -3.408 1 52.41 13 SER B O 1
ATOM 1033 N N . LEU B 1 14 ? -3.592 8.094 -4.066 1 59.22 14 LEU B N 1
ATOM 1034 C CA . LEU B 1 14 ? -3.141 8.633 -2.787 1 59.22 14 LEU B CA 1
ATOM 1035 C C . LEU B 1 14 ? -3.41 10.133 -2.705 1 59.22 14 LEU B C 1
ATOM 1037 O O . LEU B 1 14 ? -3.17 10.758 -1.667 1 59.22 14 LEU B O 1
ATOM 1041 N N . ASN B 1 15 ? -4.398 10.609 -3.689 1 56.28 15 ASN B N 1
ATOM 1042 C CA . ASN B 1 15 ? -5.059 11.906 -3.652 1 56.28 15 ASN B CA 1
ATOM 1043 C C . ASN B 1 15 ? -4.125 13 -3.146 1 56.28 15 ASN B C 1
ATOM 1045 O O . ASN B 1 15 ? -4.5 13.797 -2.287 1 56.28 15 ASN B O 1
ATOM 1049 N N . GLY B 1 16 ? -3.006 12.82 -3.695 1 60.44 16 GLY B N 1
ATOM 1050 C CA . GLY B 1 16 ? -2.236 13.953 -3.203 1 60.44 16 GLY B CA 1
ATOM 1051 C C . GLY B 1 16 ? -1.364 13.602 -2.01 1 60.44 16 GLY B C 1
ATOM 1052 O O . GLY B 1 16 ? -0.732 14.484 -1.421 1 60.44 16 GLY B O 1
ATOM 1053 N N . LEU B 1 17 ? -1.54 12.359 -1.607 1 74.19 17 LEU B N 1
ATOM 1054 C CA . LEU B 1 17 ? -0.682 12 -0.482 1 74.19 17 LEU B CA 1
ATOM 1055 C C . LEU B 1 17 ? 0.769 11.859 -0.928 1 74.19 17 LEU B C 1
ATOM 1057 O O . LEU B 1 17 ? 1.678 11.812 -0.096 1 74.19 17 LEU B O 1
ATOM 1061 N N . GLU B 1 18 ? 0.93 11.891 -2.184 1 78.31 18 GLU B N 1
ATOM 1062 C CA . GLU B 1 18 ? 2.289 11.766 -2.701 1 78.31 18 GLU B CA 1
ATOM 1063 C C . GLU B 1 18 ? 3.072 13.062 -2.514 1 78.31 18 GLU B C 1
ATOM 1065 O O . GLU B 1 18 ? 2.635 14.125 -2.951 1 78.31 18 GLU B O 1
ATOM 1070 N N . PRO B 1 19 ? 4.172 12.883 -1.83 1 83.81 19 PRO B N 1
ATOM 1071 C CA . PRO B 1 19 ? 5.008 14.086 -1.759 1 83.81 19 PRO B CA 1
ATOM 1072 C C . PRO B 1 19 ? 5.418 14.594 -3.137 1 83.81 19 PRO B C 1
ATOM 1074 O O . PRO B 1 19 ? 5.734 13.805 -4.027 1 83.81 19 PRO B O 1
ATOM 1077 N N . PRO B 1 20 ? 5.414 15.898 -3.33 1 82.31 20 PRO B N 1
ATOM 1078 C CA . PRO B 1 20 ? 5.734 16.453 -4.645 1 82.31 20 PRO B CA 1
ATOM 1079 C C . PRO B 1 20 ? 7.16 16.125 -5.09 1 82.31 20 PRO B C 1
ATOM 1081 O O . PRO B 1 20 ? 7.449 16.125 -6.289 1 82.31 20 PRO B O 1
ATOM 1084 N N . TRP B 1 21 ? 8.016 15.922 -4.18 1 87.56 21 TRP B N 1
ATOM 1085 C CA . TRP B 1 21 ? 9.414 15.68 -4.492 1 87.56 21 TRP B CA 1
ATOM 1086 C C . TRP B 1 21 ? 9.664 14.203 -4.777 1 87.56 21 TRP B C 1
ATOM 1088 O O . TRP B 1 21 ? 10.773 13.812 -5.141 1 87.56 21 TRP B O 1
ATOM 1098 N N . LEU B 1 22 ? 8.719 13.305 -4.547 1 86.62 22 LEU B N 1
ATOM 1099 C CA . LEU B 1 22 ? 8.922 11.867 -4.734 1 86.62 22 LEU B CA 1
ATOM 1100 C C . LEU B 1 22 ? 9.07 11.531 -6.211 1 86.62 22 LEU B C 1
ATOM 1102 O O . LEU B 1 22 ? 8.156 11.781 -7.008 1 86.62 22 LEU B O 1
ATOM 1106 N N . PRO B 1 23 ? 10.211 10.938 -6.566 1 84.31 23 PRO B N 1
ATOM 1107 C CA . PRO B 1 23 ? 10.43 10.594 -7.973 1 84.31 23 PRO B CA 1
ATOM 1108 C C . PRO B 1 23 ? 9.516 9.469 -8.461 1 84.31 23 PRO B C 1
ATOM 1110 O O . PRO B 1 23 ? 9.078 8.641 -7.656 1 84.31 23 PRO B O 1
ATOM 1113 N N . ALA B 1 24 ? 9.227 9.539 -9.734 1 80.31 24 ALA B N 1
ATOM 1114 C CA . ALA B 1 24 ? 8.539 8.422 -10.383 1 80.31 24 ALA B CA 1
ATOM 1115 C C . ALA B 1 24 ? 9.531 7.434 -10.977 1 80.31 24 ALA B C 1
ATOM 1117 O O . ALA B 1 24 ? 10.07 7.668 -12.062 1 80.31 24 ALA B O 1
ATOM 1118 N N . TYR B 1 25 ? 9.727 6.367 -10.25 1 82.94 25 TYR B N 1
ATOM 1119 C CA . TYR B 1 25 ? 10.688 5.379 -10.727 1 82.94 25 TYR B CA 1
ATOM 1120 C C . TYR B 1 25 ? 10.047 4.453 -11.758 1 82.94 25 TYR B C 1
ATOM 1122 O O . TYR B 1 25 ? 8.852 4.164 -11.68 1 82.94 25 TYR B O 1
ATOM 1130 N N . ASP B 1 26 ? 10.867 3.975 -12.672 1 78.06 26 ASP B N 1
ATOM 1131 C CA . ASP B 1 26 ? 10.414 3.1 -13.75 1 78.06 26 ASP B CA 1
ATOM 1132 C C . ASP B 1 26 ? 10.289 1.656 -13.266 1 78.06 26 ASP B C 1
ATOM 1134 O O . ASP B 1 26 ? 11.281 0.921 -13.227 1 78.06 26 ASP B O 1
ATOM 1138 N N . MET B 1 27 ? 9.078 1.207 -13.062 1 79.38 27 MET B N 1
ATOM 1139 C CA . MET B 1 27 ? 8.836 -0.138 -12.555 1 79.38 27 MET B CA 1
ATOM 1140 C C . MET B 1 27 ? 9.094 -1.187 -13.633 1 79.38 27 MET B C 1
ATOM 1142 O O . MET B 1 27 ? 9.43 -2.33 -13.32 1 79.38 27 MET B O 1
ATOM 1146 N N . ARG B 1 28 ? 8.977 -0.857 -14.812 1 80.31 28 ARG B N 1
ATOM 1147 C CA . ARG B 1 28 ? 9.242 -1.787 -15.906 1 80.31 28 ARG B CA 1
ATOM 1148 C C . ARG B 1 28 ? 10.734 -2.096 -16 1 80.31 28 ARG B C 1
ATOM 1150 O O . ARG B 1 28 ? 11.125 -3.248 -16.203 1 80.31 28 ARG B O 1
ATOM 1157 N N . ALA B 1 29 ? 11.477 -0.993 -15.953 1 83.69 29 ALA B N 1
ATOM 1158 C CA . ALA B 1 29 ? 12.922 -1.195 -15.969 1 83.69 29 ALA B CA 1
ATOM 1159 C C . ALA B 1 29 ? 13.359 -2.084 -14.805 1 83.69 29 ALA B C 1
ATOM 1161 O O . ALA B 1 29 ? 14.227 -2.945 -14.969 1 83.69 29 ALA B O 1
ATOM 1162 N N . TYR B 1 30 ? 12.727 -1.853 -13.711 1 86.88 30 TYR B N 1
ATOM 1163 C CA . TYR B 1 30 ? 13.055 -2.672 -12.555 1 86.88 30 TYR B CA 1
ATOM 1164 C C . TYR B 1 30 ? 12.633 -4.121 -12.766 1 86.88 30 TYR B C 1
ATOM 1166 O O . TYR B 1 30 ? 13.367 -5.047 -12.43 1 86.88 30 TYR B O 1
ATOM 1174 N N . ALA B 1 31 ? 11.469 -4.336 -13.289 1 85.62 31 ALA B N 1
ATOM 1175 C CA . ALA B 1 31 ? 11.008 -5.691 -13.578 1 85.62 31 ALA B CA 1
ATOM 1176 C C . ALA B 1 31 ? 11.961 -6.402 -14.539 1 85.62 31 ALA B C 1
ATOM 1178 O O . ALA B 1 31 ? 12.258 -7.586 -14.359 1 85.62 31 ALA B O 1
ATOM 1179 N N . ALA B 1 32 ? 12.375 -5.68 -15.539 1 87.5 32 ALA B N 1
ATOM 1180 C CA . ALA B 1 32 ? 13.312 -6.246 -16.5 1 87.5 32 ALA B CA 1
ATOM 1181 C C . ALA B 1 32 ? 14.625 -6.629 -15.82 1 87.5 32 ALA B C 1
ATOM 1183 O O . ALA B 1 32 ? 15.203 -7.676 -16.125 1 87.5 32 ALA B O 1
ATOM 1184 N N . LYS B 1 33 ? 15.078 -5.73 -15.023 1 92.56 33 LYS B N 1
ATOM 1185 C CA . LYS B 1 33 ? 16.281 -6.023 -14.258 1 92.56 33 LYS B CA 1
ATOM 1186 C C . LYS B 1 33 ? 16.109 -7.285 -13.422 1 92.56 33 LYS B C 1
ATOM 1188 O O . LYS B 1 33 ? 17 -8.133 -13.375 1 92.56 33 LYS B O 1
ATOM 1193 N N . VAL B 1 34 ? 14.992 -7.395 -12.656 1 92.06 34 VAL B N 1
ATOM 1194 C CA . VAL B 1 34 ? 14.703 -8.562 -11.828 1 92.06 34 VAL B CA 1
ATOM 1195 C C . VAL B 1 34 ? 14.703 -9.82 -12.695 1 92.06 34 VAL B C 1
ATOM 1197 O O . VAL B 1 34 ? 15.281 -10.844 -12.305 1 92.06 34 VAL B O 1
ATOM 1200 N N . ASP B 1 35 ? 14.062 -9.703 -13.82 1 89.94 35 ASP B N 1
ATOM 1201 C CA . ASP B 1 35 ? 14 -10.836 -14.742 1 89.94 35 ASP B CA 1
ATOM 1202 C C . ASP B 1 35 ? 15.406 -11.297 -15.141 1 89.94 35 ASP B C 1
ATOM 1204 O O . ASP B 1 35 ? 15.703 -12.492 -15.102 1 89.94 35 ASP B O 1
ATOM 1208 N N . SER B 1 36 ? 16.188 -10.391 -15.43 1 93.88 36 SER B N 1
ATOM 1209 C CA . SER B 1 36 ? 17.531 -10.695 -15.914 1 93.88 36 SER B CA 1
ATOM 1210 C C . SER B 1 36 ? 18.406 -11.258 -14.797 1 93.88 36 SER B C 1
ATOM 1212 O O . SER B 1 36 ? 19.312 -12.047 -15.055 1 93.88 36 SER B O 1
ATOM 1214 N N . GLU B 1 37 ? 18.094 -10.992 -13.531 1 95.31 37 GLU B N 1
ATOM 1215 C CA . GLU B 1 37 ? 19.016 -11.312 -12.438 1 95.31 37 GLU B CA 1
ATOM 1216 C C . GLU B 1 37 ? 18.484 -12.477 -11.609 1 95.31 37 GLU B C 1
ATOM 1218 O O . GLU B 1 37 ? 19.234 -13.055 -10.805 1 95.31 37 GLU B O 1
ATOM 1223 N N . CYS B 1 38 ? 17.266 -12.828 -11.758 1 92.19 38 CYS B N 1
ATOM 1224 C CA . CYS B 1 38 ? 16.656 -13.758 -10.805 1 92.19 38 CYS B CA 1
ATOM 1225 C C . CYS B 1 38 ? 17.25 -15.156 -10.969 1 92.19 38 CYS B C 1
ATOM 1227 O O . CYS B 1 38 ? 17.234 -15.953 -10.031 1 92.19 38 CYS B O 1
ATOM 1229 N N . GLY B 1 39 ? 17.75 -15.508 -12.172 1 92.62 39 GLY B N 1
ATOM 1230 C CA . GLY B 1 39 ? 18.438 -16.766 -12.359 1 92.62 39 GLY B CA 1
ATOM 1231 C C . GLY B 1 39 ? 17.484 -17.938 -12.578 1 92.62 39 GLY B C 1
ATOM 1232 O O . GLY B 1 39 ? 17.922 -19.094 -12.68 1 92.62 39 GLY B O 1
ATOM 1233 N N . TYR B 1 40 ? 16.25 -17.75 -12.438 1 90.81 40 TYR B N 1
ATOM 1234 C CA . TYR B 1 40 ? 15.289 -18.828 -12.695 1 90.81 40 TYR B CA 1
ATOM 1235 C C . TYR B 1 40 ? 15.109 -19.062 -14.188 1 90.81 40 TYR B C 1
ATOM 1237 O O . TYR B 1 40 ? 15.188 -18.109 -14.984 1 90.81 40 TYR B O 1
ATOM 1245 N N . SER B 1 41 ? 14.906 -20.312 -14.562 1 90.62 41 SER B N 1
ATOM 1246 C CA . SER B 1 41 ? 14.68 -20.641 -15.961 1 90.62 41 SER B CA 1
ATOM 1247 C C . SER B 1 41 ? 13.203 -20.891 -16.234 1 90.62 41 SER B C 1
ATOM 1249 O O . SER B 1 41 ? 12.727 -20.688 -17.359 1 90.62 41 SER B O 1
ATOM 1251 N N . ALA B 1 42 ? 12.562 -21.359 -15.234 1 92.81 42 ALA B N 1
ATOM 1252 C CA . ALA B 1 42 ? 11.141 -21.625 -15.398 1 92.81 42 ALA B CA 1
ATOM 1253 C C . ALA B 1 42 ? 10.328 -20.344 -15.375 1 92.81 42 ALA B C 1
ATOM 1255 O O . ALA B 1 42 ? 10.477 -19.516 -14.461 1 92.81 42 ALA B O 1
ATOM 1256 N N . GLU B 1 43 ? 9.523 -20.156 -16.297 1 87.19 43 GLU B N 1
ATOM 1257 C CA . GLU B 1 43 ? 8.703 -18.953 -16.438 1 87.19 43 GLU B CA 1
ATOM 1258 C C . GLU B 1 43 ? 7.898 -18.688 -15.164 1 87.19 43 GLU B C 1
ATOM 1260 O O . GLU B 1 43 ? 7.734 -17.547 -14.758 1 87.19 43 GLU B O 1
ATOM 1265 N N . MET B 1 44 ? 7.461 -19.766 -14.633 1 87.56 44 MET B N 1
ATOM 1266 C CA . MET B 1 44 ? 6.645 -19.625 -13.438 1 87.56 44 MET B CA 1
ATOM 1267 C C . MET B 1 44 ? 7.469 -19.062 -12.281 1 87.56 44 MET B C 1
ATOM 1269 O O . MET B 1 44 ? 6.996 -18.188 -11.547 1 87.56 44 MET B O 1
ATOM 1273 N N . MET B 1 45 ? 8.68 -19.453 -12.188 1 92.62 45 MET B N 1
ATOM 1274 C CA . MET B 1 45 ? 9.547 -18.969 -11.109 1 92.62 45 MET B CA 1
ATOM 1275 C C . MET B 1 45 ? 9.961 -17.516 -11.344 1 92.62 45 MET B C 1
ATOM 1277 O O . MET B 1 45 ? 10.062 -16.75 -10.391 1 92.62 45 MET B O 1
ATOM 1281 N N . VAL B 1 46 ? 10.102 -17.203 -12.578 1 89.12 46 VAL B N 1
ATOM 1282 C CA . VAL B 1 46 ? 10.422 -15.82 -12.938 1 89.12 46 VAL B CA 1
ATOM 1283 C C . VAL B 1 46 ? 9.258 -14.898 -12.586 1 89.12 46 VAL B C 1
ATOM 1285 O O . VAL B 1 46 ? 9.445 -13.852 -11.969 1 89.12 46 VAL B O 1
ATOM 1288 N N . ALA B 1 47 ? 8.078 -15.328 -12.938 1 84.19 47 ALA B N 1
ATOM 1289 C CA . ALA B 1 47 ? 6.883 -14.539 -12.641 1 84.19 47 ALA B CA 1
ATOM 1290 C C . ALA B 1 47 ? 6.711 -14.352 -11.133 1 84.19 47 ALA B C 1
ATOM 1292 O O . ALA B 1 47 ? 6.359 -13.258 -10.68 1 84.19 47 ALA B O 1
ATOM 1293 N N . LEU B 1 48 ? 7.027 -15.391 -10.43 1 89 48 LEU B N 1
ATOM 1294 C CA . LEU B 1 48 ? 6.926 -15.312 -8.977 1 89 48 LEU B CA 1
ATOM 1295 C C . LEU B 1 48 ? 7.906 -14.289 -8.422 1 89 48 LEU B C 1
ATOM 1297 O O . LEU B 1 48 ? 7.555 -13.508 -7.527 1 89 48 LEU B O 1
ATOM 1301 N N . GLU B 1 49 ? 9.078 -14.312 -8.969 1 91.25 49 GLU B N 1
ATOM 1302 C CA . GLU B 1 49 ? 10.102 -13.375 -8.523 1 91.25 49 GLU B CA 1
ATOM 1303 C C . GLU B 1 49 ? 9.719 -11.938 -8.859 1 91.25 49 GLU B C 1
ATOM 1305 O O . GLU B 1 49 ? 9.789 -11.055 -8.008 1 91.25 49 GLU B O 1
ATOM 1310 N N . ILE B 1 50 ? 9.242 -11.695 -9.984 1 87.12 50 ILE B N 1
ATOM 1311 C CA . ILE B 1 50 ? 8.875 -10.359 -10.422 1 87.12 50 ILE B CA 1
ATOM 1312 C C . ILE B 1 50 ? 7.688 -9.852 -9.609 1 87.12 50 ILE B C 1
ATOM 1314 O O . ILE B 1 50 ? 7.699 -8.719 -9.117 1 87.12 50 ILE B O 1
ATOM 1318 N N . ASN B 1 51 ? 6.723 -10.695 -9.406 1 85.5 51 ASN B N 1
ATOM 1319 C CA . ASN B 1 51 ? 5.551 -10.312 -8.625 1 85.5 51 ASN B CA 1
ATOM 1320 C C . ASN B 1 51 ? 5.93 -9.922 -7.199 1 85.5 51 ASN B C 1
ATOM 1322 O O . ASN B 1 51 ? 5.414 -8.938 -6.664 1 85.5 51 ASN B O 1
ATOM 1326 N N . SER B 1 52 ? 6.809 -10.656 -6.715 1 90.56 52 SER B N 1
ATOM 1327 C CA . SER B 1 52 ? 7.238 -10.391 -5.348 1 90.56 52 SER B CA 1
ATOM 1328 C C . SER B 1 52 ? 7.926 -9.039 -5.238 1 90.56 52 SER B C 1
ATOM 1330 O O . SER B 1 52 ? 7.605 -8.242 -4.352 1 90.56 52 SER B O 1
ATOM 1332 N N . ARG B 1 53 ? 8.758 -8.789 -6.172 1 90.19 53 ARG B N 1
ATOM 1333 C CA . ARG B 1 53 ? 9.516 -7.539 -6.125 1 90.19 53 ARG B CA 1
ATOM 1334 C C . ARG B 1 53 ? 8.625 -6.344 -6.426 1 90.19 53 ARG B C 1
ATOM 1336 O O . ARG B 1 53 ? 8.773 -5.281 -5.82 1 90.19 53 ARG B O 1
ATOM 1343 N N . MET B 1 54 ? 7.73 -6.535 -7.301 1 85.81 54 MET B N 1
ATOM 1344 C CA . MET B 1 54 ? 6.809 -5.449 -7.637 1 85.81 54 MET B CA 1
ATOM 1345 C C . MET B 1 54 ? 5.906 -5.117 -6.453 1 85.81 54 MET B C 1
ATOM 1347 O O . MET B 1 54 ? 5.648 -3.947 -6.172 1 85.81 54 MET B O 1
ATOM 1351 N N . PHE B 1 55 ? 5.488 -6.125 -5.785 1 86.94 55 PHE B N 1
ATOM 1352 C CA . PHE B 1 55 ? 4.672 -5.902 -4.598 1 86.94 55 PHE B CA 1
ATOM 1353 C C . PHE B 1 55 ? 5.438 -5.102 -3.553 1 86.94 55 PHE B C 1
ATOM 1355 O O . PHE B 1 55 ? 4.902 -4.152 -2.975 1 86.94 55 PHE B O 1
ATOM 1362 N N . GLU B 1 56 ? 6.637 -5.477 -3.342 1 91.56 56 GLU B N 1
ATOM 1363 C CA . GLU B 1 56 ? 7.469 -4.777 -2.367 1 91.56 56 GLU B CA 1
ATOM 1364 C C . GLU B 1 56 ? 7.641 -3.307 -2.744 1 91.56 56 GLU B C 1
ATOM 1366 O O . GLU B 1 56 ? 7.633 -2.432 -1.874 1 91.56 56 GLU B O 1
ATOM 1371 N N . GLU B 1 57 ? 7.766 -3.068 -3.998 1 89.56 57 GLU B N 1
ATOM 1372 C CA . GLU B 1 57 ? 7.902 -1.692 -4.469 1 89.56 57 GLU B CA 1
ATOM 1373 C C . GLU B 1 57 ? 6.625 -0.896 -4.219 1 89.56 57 GLU B C 1
ATOM 1375 O O . GLU B 1 57 ? 6.684 0.261 -3.795 1 89.56 57 GLU B O 1
ATOM 1380 N N . VAL B 1 58 ? 5.559 -1.525 -4.461 1 85.38 58 VAL B N 1
ATOM 1381 C CA . VAL B 1 58 ? 4.281 -0.852 -4.254 1 85.38 58 VAL B CA 1
ATOM 1382 C C . VAL B 1 58 ? 4.09 -0.554 -2.77 1 85.38 58 VAL B C 1
ATOM 1384 O O . VAL B 1 58 ? 3.699 0.555 -2.398 1 85.38 58 VAL B O 1
ATOM 1387 N N . VAL B 1 59 ? 4.375 -1.494 -1.971 1 90.19 59 VAL B N 1
ATOM 1388 C CA . VAL B 1 59 ? 4.242 -1.309 -0.53 1 90.19 59 VAL B CA 1
ATOM 1389 C C . VAL B 1 59 ? 5.156 -0.175 -0.07 1 90.19 59 VAL B C 1
ATOM 1391 O O . VAL B 1 59 ? 4.734 0.706 0.683 1 90.19 59 VAL B O 1
ATOM 1394 N N . ALA B 1 60 ? 6.348 -0.155 -0.554 1 91.75 60 ALA B N 1
ATOM 1395 C CA . ALA B 1 60 ? 7.293 0.898 -0.19 1 91.75 60 ALA B CA 1
ATOM 1396 C C . ALA B 1 60 ? 6.789 2.268 -0.634 1 91.75 60 ALA B C 1
ATOM 1398 O O . ALA B 1 60 ? 6.895 3.246 0.11 1 91.75 60 ALA B O 1
ATOM 1399 N N . PHE B 1 61 ? 6.254 2.326 -1.776 1 86.69 61 PHE B N 1
ATOM 1400 C CA . PHE B 1 61 ? 5.707 3.572 -2.303 1 86.69 61 PHE B CA 1
ATOM 1401 C C . PHE B 1 61 ? 4.594 4.098 -1.402 1 86.69 61 PHE B C 1
ATOM 1403 O O . PHE B 1 61 ? 4.586 5.277 -1.044 1 86.69 61 PHE B O 1
ATOM 1410 N N . VAL B 1 62 ? 3.729 3.209 -1.1 1 88.19 62 VAL B N 1
ATOM 1411 C CA . VAL B 1 62 ? 2.59 3.586 -0.267 1 88.19 62 VAL B CA 1
ATOM 1412 C C . VAL B 1 62 ? 3.084 4.07 1.094 1 88.19 62 VAL B C 1
ATOM 1414 O O . VAL B 1 62 ? 2.596 5.074 1.617 1 88.19 62 VAL B O 1
ATOM 1417 N N . HIS B 1 63 ? 4.059 3.41 1.653 1 91.5 63 HIS B N 1
ATOM 1418 C CA . HIS B 1 63 ? 4.562 3.793 2.967 1 91.5 63 HIS B CA 1
ATOM 1419 C C . HIS B 1 63 ? 5.324 5.113 2.9 1 91.5 63 HIS B C 1
ATOM 1421 O O . HIS B 1 63 ? 5.285 5.906 3.844 1 91.5 63 HIS B O 1
ATOM 1427 N N . LEU B 1 64 ? 5.996 5.332 1.8 1 91.31 64 LEU B N 1
ATOM 1428 C CA . LEU B 1 64 ? 6.629 6.633 1.605 1 91.31 64 LEU B CA 1
ATOM 1429 C C . LEU B 1 64 ? 5.582 7.742 1.571 1 91.31 64 LEU B C 1
ATOM 1431 O O . LEU B 1 64 ? 5.746 8.773 2.23 1 91.31 64 LEU B O 1
ATOM 1435 N N . CYS B 1 65 ? 4.555 7.527 0.863 1 87.25 65 CYS B N 1
ATOM 1436 C CA . CYS B 1 65 ? 3.484 8.516 0.792 1 87.25 65 CYS B CA 1
ATOM 1437 C C . CYS B 1 65 ? 2.875 8.758 2.168 1 87.25 65 CYS B C 1
ATOM 1439 O O . CYS B 1 65 ? 2.705 9.906 2.584 1 87.25 65 CYS B O 1
ATOM 1441 N N . GLY B 1 66 ? 2.625 7.684 2.854 1 90.38 66 GLY B N 1
ATOM 1442 C CA . GLY B 1 66 ? 2.029 7.801 4.176 1 90.38 66 GLY B CA 1
ATOM 1443 C C . GLY B 1 66 ? 2.932 8.492 5.18 1 90.38 66 GLY B C 1
ATOM 1444 O O . GLY B 1 66 ? 2.457 9.25 6.031 1 90.38 66 GLY B O 1
ATOM 1445 N N . ALA B 1 67 ? 4.184 8.258 5.082 1 93.88 67 ALA B N 1
ATOM 1446 C CA . ALA B 1 67 ? 5.145 8.773 6.051 1 93.88 67 ALA B CA 1
ATOM 1447 C C . ALA B 1 67 ? 5.219 10.297 5.996 1 93.88 67 ALA B C 1
ATOM 1449 O O . ALA B 1 67 ? 5.434 10.953 7.02 1 93.88 67 ALA B O 1
ATOM 1450 N N . PHE B 1 68 ? 5.004 10.867 4.816 1 91.75 68 PHE B N 1
ATOM 1451 C CA . PHE B 1 68 ? 5.199 12.305 4.648 1 91.75 68 PHE B CA 1
ATOM 1452 C C . PHE B 1 68 ? 3.861 13.031 4.586 1 91.75 68 PHE B C 1
ATOM 1454 O O . PHE B 1 68 ? 3.818 14.266 4.543 1 91.75 68 PHE B O 1
ATOM 1461 N N . ALA B 1 69 ? 2.76 12.297 4.555 1 86.88 69 ALA B N 1
ATOM 1462 C CA . ALA B 1 69 ? 1.434 12.898 4.453 1 86.88 69 ALA B CA 1
ATOM 1463 C C . ALA B 1 69 ? 0.971 13.43 5.805 1 86.88 69 ALA B C 1
ATOM 1465 O O . ALA B 1 69 ? 1.34 12.898 6.855 1 86.88 69 ALA B O 1
ATOM 1466 N N . SER B 1 70 ? 0.238 14.492 5.711 1 86.62 70 SER B N 1
ATOM 1467 C CA . SER B 1 70 ? -0.458 14.969 6.902 1 86.62 70 SER B CA 1
ATOM 1468 C C . SER B 1 70 ? -1.715 14.148 7.172 1 86.62 70 SER B C 1
ATOM 1470 O O . SER B 1 70 ? -2.713 14.273 6.461 1 86.62 70 SER B O 1
ATOM 1472 N N . MET B 1 71 ? -1.594 13.266 8.211 1 88.69 71 MET B N 1
ATOM 1473 C CA . MET B 1 71 ? -2.682 12.352 8.547 1 88.69 71 MET B CA 1
ATOM 1474 C C . MET B 1 71 ? -2.75 12.117 10.047 1 88.69 71 MET B C 1
ATOM 1476 O O . MET B 1 71 ? -1.797 12.406 10.773 1 88.69 71 MET B O 1
ATOM 1480 N N . HIS B 1 72 ? -3.873 11.664 10.5 1 90 72 HIS B N 1
ATOM 1481 C CA . HIS B 1 72 ? -3.984 11.18 11.875 1 90 72 HIS B CA 1
ATOM 1482 C C . HIS B 1 72 ? -3.152 9.922 12.078 1 90 72 HIS B C 1
ATOM 1484 O O . HIS B 1 72 ? -2.842 9.211 11.117 1 90 72 HIS B O 1
ATOM 1490 N N . PRO B 1 73 ? -2.75 9.742 13.312 1 88.06 73 PRO B N 1
ATOM 1491 C CA . PRO B 1 73 ? -2.115 8.453 13.594 1 88.06 73 PRO B CA 1
ATOM 1492 C C . PRO B 1 73 ? -2.965 7.266 13.141 1 88.06 73 PRO B C 1
ATOM 1494 O O . PRO B 1 73 ? -4.191 7.301 13.258 1 88.06 73 PRO B O 1
ATOM 1497 N N . SER B 1 74 ? -2.312 6.328 12.562 1 90.38 74 SER B N 1
ATOM 1498 C CA . SER B 1 74 ? -2.977 5.141 12.039 1 90.38 74 SER B CA 1
ATOM 1499 C C . SER B 1 74 ? -2.076 3.912 12.141 1 90.38 74 SER B C 1
ATOM 1501 O O . SER B 1 74 ? -0.862 4.012 11.953 1 90.38 74 SER B O 1
ATOM 1503 N N . THR B 1 75 ? -2.713 2.814 12.32 1 87.56 75 THR B N 1
ATOM 1504 C CA . THR B 1 75 ? -1.951 1.571 12.359 1 87.56 75 THR B CA 1
ATOM 1505 C C . THR B 1 75 ? -1.489 1.174 10.961 1 87.56 75 THR B C 1
ATOM 1507 O O . THR B 1 75 ? -0.602 0.331 10.812 1 87.56 75 THR B O 1
ATOM 1510 N N . ALA B 1 76 ? -2.082 1.79 10.008 1 89.44 76 ALA B N 1
ATOM 1511 C CA . ALA B 1 76 ? -1.694 1.493 8.633 1 89.44 76 ALA B CA 1
ATOM 1512 C C . ALA B 1 76 ? -0.364 2.152 8.281 1 89.44 76 ALA B C 1
ATOM 1514 O O . ALA B 1 76 ? 0.309 1.743 7.332 1 89.44 76 ALA B O 1
ATOM 1515 N N . ARG B 1 77 ? -0.11 3.217 9.008 1 89.31 77 ARG B N 1
ATOM 1516 C CA . ARG B 1 77 ? 1.14 3.938 8.789 1 89.31 77 ARG B CA 1
ATOM 1517 C C . ARG B 1 77 ? 2.311 3.215 9.445 1 89.31 77 ARG B C 1
ATOM 1519 O O . ARG B 1 77 ? 2.426 3.195 10.672 1 89.31 77 ARG B O 1
ATOM 1526 N N . GLN B 1 78 ? 3.178 2.723 8.656 1 92.5 78 GLN B N 1
ATOM 1527 C CA . GLN B 1 78 ? 4.281 1.933 9.195 1 92.5 78 GLN B CA 1
ATOM 1528 C C . GLN B 1 78 ? 5.52 2.795 9.414 1 92.5 78 GLN B C 1
ATOM 1530 O O . GLN B 1 78 ? 6.434 2.406 10.148 1 92.5 78 GLN B O 1
ATOM 1535 N N . TYR B 1 79 ? 5.586 3.859 8.742 1 94.69 79 TYR B N 1
ATOM 1536 C CA . TYR B 1 79 ? 6.695 4.797 8.867 1 94.69 79 TYR B CA 1
ATOM 1537 C C . TYR B 1 79 ? 6.188 6.215 9.117 1 94.69 79 TYR B C 1
ATOM 1539 O O . TYR B 1 79 ? 5.102 6.578 8.664 1 94.69 79 TYR B O 1
ATOM 1547 N N . GLU B 1 80 ? 6.934 6.957 9.867 1 94.94 80 GLU B N 1
ATOM 1548 C CA . GLU B 1 80 ? 6.617 8.359 10.117 1 94.94 80 GLU B CA 1
ATOM 1549 C C . GLU B 1 80 ? 7.84 9.25 9.891 1 94.94 80 GLU B C 1
ATOM 1551 O O . GLU B 1 80 ? 8.961 8.875 10.242 1 94.94 80 GLU B O 1
ATOM 1556 N N . CYS B 1 81 ? 7.594 10.359 9.328 1 95.88 81 CYS B N 1
ATOM 1557 C CA . CYS B 1 81 ? 8.656 11.336 9.148 1 95.88 81 CYS B CA 1
ATOM 1558 C C . CYS B 1 81 ? 8.883 12.133 10.43 1 95.88 81 CYS B C 1
ATOM 1560 O O . CYS B 1 81 ? 7.973 12.797 10.922 1 95.88 81 CYS B O 1
ATOM 1562 N N . VAL B 1 82 ? 10.102 12.188 10.93 1 94.94 82 VAL B N 1
ATOM 1563 C CA . VAL B 1 82 ? 10.383 12.859 12.188 1 94.94 82 VAL B CA 1
ATOM 1564 C C . VAL B 1 82 ? 11.289 14.062 11.945 1 94.94 82 VAL B C 1
ATOM 1566 O O . VAL B 1 82 ? 11.445 14.922 12.812 1 94.94 82 VAL B O 1
ATOM 1569 N N . ARG B 1 83 ? 11.859 14.125 10.82 1 93 83 ARG B N 1
ATOM 1570 C CA . ARG B 1 83 ? 12.68 15.242 10.383 1 93 83 ARG B CA 1
ATOM 1571 C C . ARG B 1 83 ? 12.352 15.641 8.945 1 93 83 ARG B C 1
ATOM 1573 O O . ARG B 1 83 ? 12.812 15 7.996 1 93 83 ARG B O 1
ATOM 1580 N N . ASN B 1 84 ? 11.633 16.672 8.805 1 91.81 84 ASN B N 1
ATOM 1581 C CA . ASN B 1 84 ? 11.172 17.078 7.484 1 91.81 84 ASN B CA 1
ATOM 1582 C C . ASN B 1 84 ? 11.914 18.297 6.977 1 91.81 84 ASN B C 1
ATOM 1584 O O . ASN B 1 84 ? 11.297 19.312 6.652 1 91.81 84 ASN B O 1
ATOM 1588 N N . ASP B 1 85 ? 13.18 18.172 6.895 1 93.56 85 ASP B N 1
ATOM 1589 C CA . ASP B 1 85 ? 14.039 19.219 6.363 1 93.56 85 ASP B CA 1
ATOM 1590 C C . ASP B 1 85 ? 14.266 19.047 4.863 1 93.56 85 ASP B C 1
ATOM 1592 O O . ASP B 1 85 ? 14.797 18.016 4.426 1 93.56 85 ASP B O 1
ATOM 1596 N N . GLY B 1 86 ? 13.898 20.062 4.074 1 94.69 86 GLY B N 1
ATOM 1597 C CA . GLY B 1 86 ? 13.984 19.984 2.625 1 94.69 86 GLY B CA 1
ATOM 1598 C C . GLY B 1 86 ? 15.391 19.688 2.123 1 94.69 86 GLY B C 1
ATOM 1599 O O . GLY B 1 86 ? 15.562 18.922 1.178 1 94.69 86 GLY B O 1
ATOM 1600 N N . ALA B 1 87 ? 16.312 20.328 2.791 1 96 87 ALA B N 1
ATOM 1601 C CA . ALA B 1 87 ? 17.703 20.125 2.375 1 96 87 ALA B CA 1
ATOM 1602 C C . ALA B 1 87 ? 18.125 18.672 2.607 1 96 87 ALA B C 1
ATOM 1604 O O . ALA B 1 87 ? 18.844 18.094 1.786 1 96 87 ALA B O 1
ATOM 1605 N N . GLU B 1 88 ? 17.719 18.094 3.723 1 96.31 88 GLU B N 1
ATOM 1606 C CA . GLU B 1 88 ? 18.062 16.703 4.023 1 96.31 88 GLU B CA 1
ATOM 1607 C C . GLU B 1 88 ? 17.375 15.75 3.047 1 96.31 88 GLU B C 1
ATOM 1609 O O . GLU B 1 88 ? 18 14.781 2.584 1 96.31 88 GLU B O 1
ATOM 1614 N N . ILE B 1 89 ? 16.172 16 2.742 1 96.88 89 ILE B N 1
ATOM 1615 C CA . ILE B 1 89 ? 15.43 15.188 1.789 1 96.88 89 ILE B CA 1
ATOM 1616 C C . ILE B 1 89 ? 16.094 15.258 0.418 1 96.88 89 ILE B C 1
ATOM 1618 O O . ILE B 1 89 ? 16.312 14.234 -0.227 1 96.88 89 ILE B O 1
ATOM 1622 N N . ASP B 1 90 ? 16.516 16.484 0.036 1 96.38 90 ASP B N 1
ATOM 1623 C CA . ASP B 1 90 ? 17.188 16.656 -1.247 1 96.38 90 ASP B CA 1
ATOM 1624 C C . ASP B 1 90 ? 18.484 15.867 -1.304 1 96.38 90 ASP B C 1
ATOM 1626 O O . ASP B 1 90 ? 18.828 15.289 -2.342 1 96.38 90 ASP B O 1
ATOM 1630 N N . ASP B 1 91 ? 19.156 15.891 -0.247 1 97.25 91 ASP B N 1
ATOM 1631 C CA . ASP B 1 91 ? 20.422 15.156 -0.182 1 97.25 91 ASP B CA 1
ATOM 1632 C C . ASP B 1 91 ? 20.188 13.656 -0.345 1 97.25 91 ASP B C 1
ATOM 1634 O O . ASP B 1 91 ? 20.922 12.984 -1.077 1 97.25 91 ASP B O 1
ATOM 1638 N N . VAL B 1 92 ? 19.156 13.109 0.325 1 97.06 92 VAL B N 1
ATOM 1639 C CA . VAL B 1 92 ? 18.828 11.688 0.204 1 97.06 92 VAL B CA 1
ATOM 1640 C C . VAL B 1 92 ? 18.453 11.367 -1.238 1 97.06 92 VAL B C 1
ATOM 1642 O O . VAL B 1 92 ? 18.906 10.367 -1.801 1 97.06 92 VAL B O 1
ATOM 1645 N N . LEU B 1 93 ? 17.672 12.234 -1.825 1 96.81 93 LEU B N 1
ATOM 1646 C CA . LEU B 1 93 ? 17.219 12.023 -3.193 1 96.81 93 LEU B CA 1
ATOM 1647 C C . LEU B 1 93 ? 18.391 12.039 -4.168 1 96.81 93 LEU B C 1
ATOM 1649 O O . LEU B 1 93 ? 18.453 11.195 -5.066 1 96.81 93 LEU B O 1
ATOM 1653 N N . ALA B 1 94 ? 19.281 12.953 -3.996 1 96.62 94 ALA B N 1
ATOM 1654 C CA . ALA B 1 94 ? 20.453 13.07 -4.871 1 96.62 94 ALA B CA 1
ATOM 1655 C C . ALA B 1 94 ? 21.328 11.82 -4.785 1 96.62 94 ALA B C 1
ATOM 1657 O O . ALA B 1 94 ? 21.75 11.289 -5.809 1 96.62 94 ALA B O 1
ATOM 1658 N N . HIS B 1 95 ? 21.562 11.328 -3.596 1 96.25 95 HIS B N 1
ATOM 1659 C CA . HIS B 1 95 ? 22.375 10.133 -3.393 1 96.25 95 HIS B CA 1
ATOM 1660 C C . HIS B 1 95 ? 21.703 8.898 -3.982 1 96.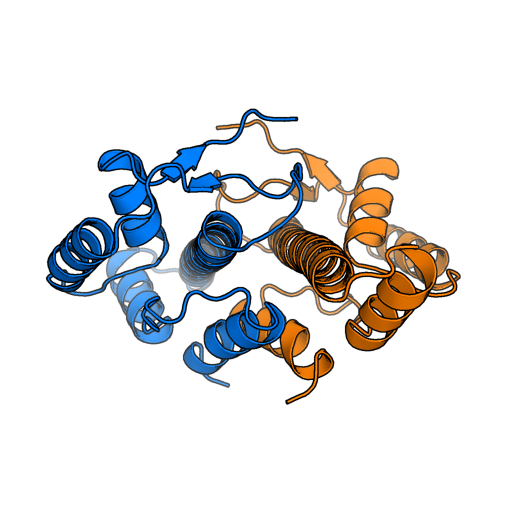25 95 HIS B C 1
ATOM 1662 O O . HIS B 1 95 ? 22.359 8.078 -4.629 1 96.25 95 HIS B O 1
ATOM 1668 N N . HIS B 1 96 ? 20.391 8.812 -3.764 1 95.81 96 HIS B N 1
ATOM 1669 C CA . HIS B 1 96 ? 19.656 7.652 -4.238 1 95.81 96 HIS B CA 1
ATOM 1670 C C . HIS B 1 96 ? 19.594 7.621 -5.762 1 95.81 96 HIS B C 1
ATOM 1672 O O . HIS B 1 96 ? 19.578 6.547 -6.367 1 95.81 96 HIS B O 1
ATOM 1678 N N . ALA B 1 97 ? 19.641 8.742 -6.348 1 93 97 ALA B N 1
ATOM 1679 C CA . ALA B 1 97 ? 19.5 8.867 -7.793 1 93 97 ALA B CA 1
ATOM 1680 C C . ALA B 1 97 ? 20.766 8.398 -8.516 1 93 97 ALA B C 1
ATOM 1682 O O . ALA B 1 97 ? 20.734 8.148 -9.719 1 93 97 ALA B O 1
ATOM 1683 N N . THR B 1 98 ? 21.797 8.234 -7.793 1 91.44 98 THR B N 1
ATOM 1684 C CA . THR B 1 98 ? 23.062 7.84 -8.398 1 91.44 98 THR B CA 1
ATOM 1685 C C . THR B 1 98 ? 23.062 6.348 -8.719 1 91.44 98 THR B C 1
ATOM 1687 O O . THR B 1 98 ? 23.906 5.875 -9.5 1 91.44 98 THR B O 1
ATOM 1690 N N . GLY B 1 99 ? 22.156 5.629 -8.195 1 89.44 99 GLY B N 1
ATOM 1691 C CA . GLY B 1 99 ? 22.078 4.207 -8.477 1 89.44 99 GLY B CA 1
ATOM 1692 C C . GLY B 1 99 ? 21.625 3.902 -9.891 1 89.44 99 GLY B C 1
ATOM 1693 O O . GLY B 1 99 ? 20.969 4.727 -10.531 1 89.44 99 GLY B O 1
ATOM 1694 N N . ALA B 1 100 ? 21.984 2.74 -10.469 1 89.12 100 ALA B N 1
ATOM 1695 C CA . ALA B 1 100 ? 21.656 2.328 -11.828 1 89.12 100 ALA B CA 1
ATOM 1696 C C . ALA B 1 100 ? 20.141 2.168 -12 1 89.12 100 ALA B C 1
ATOM 1698 O O . ALA B 1 100 ? 19.594 2.512 -13.047 1 89.12 100 ALA B O 1
ATOM 1699 N N . CYS B 1 101 ? 19.422 1.643 -10.984 1 92.69 101 CYS B N 1
ATOM 1700 C CA . CYS B 1 101 ? 17.984 1.414 -11.016 1 92.69 101 CYS B CA 1
ATOM 1701 C C . CYS B 1 101 ? 17.344 1.747 -9.672 1 92.69 101 CYS B C 1
ATOM 1703 O O . CYS B 1 101 ? 17.078 0.852 -8.867 1 92.69 101 CYS B O 1
ATOM 1705 N N . P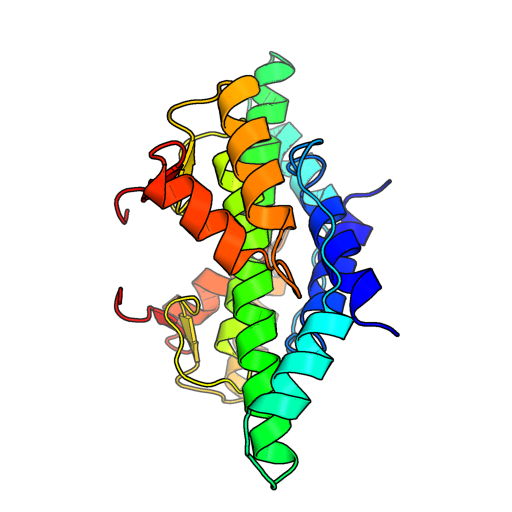RO B 1 102 ? 17.172 3.053 -9.422 1 93.56 102 PRO B N 1
ATOM 1706 C CA . PRO B 1 102 ? 16.562 3.438 -8.148 1 93.56 102 PRO B CA 1
ATOM 1707 C C . PRO B 1 102 ? 15.18 2.834 -7.938 1 93.56 102 PRO B C 1
ATOM 1709 O O . PRO B 1 102 ? 14.414 2.703 -8.898 1 93.56 102 PRO B O 1
ATOM 1712 N N . THR B 1 103 ? 14.922 2.441 -6.723 1 92.44 103 THR B N 1
ATOM 1713 C CA . THR B 1 103 ? 13.648 1.823 -6.352 1 92.44 103 THR B CA 1
ATOM 1714 C C . THR B 1 103 ? 13.039 2.527 -5.145 1 92.44 103 THR B C 1
ATOM 1716 O O . THR B 1 103 ? 13.727 3.268 -4.434 1 92.44 103 THR B O 1
ATOM 1719 N N . TYR B 1 104 ? 11.781 2.264 -4.918 1 91.31 104 TYR B N 1
ATOM 1720 C CA . TYR B 1 104 ? 11.109 2.818 -3.748 1 91.31 104 TYR B CA 1
ATOM 1721 C C . TYR B 1 104 ? 11.578 2.131 -2.473 1 91.31 104 TYR B C 1
ATOM 1723 O O . TYR B 1 104 ? 11.703 2.771 -1.426 1 91.31 104 TYR B O 1
ATOM 1731 N N . THR B 1 105 ? 11.812 0.854 -2.564 1 95.19 105 THR B N 1
ATOM 1732 C CA . THR B 1 105 ? 12.32 0.121 -1.412 1 95.19 105 THR B CA 1
ATOM 1733 C C . THR B 1 105 ? 13.664 0.685 -0.965 1 95.19 105 THR B C 1
ATOM 1735 O O . THR B 1 105 ? 13.891 0.888 0.23 1 95.19 105 THR B O 1
ATOM 1738 N N . GLY B 1 106 ? 14.547 0.939 -1.952 1 96.94 106 GLY B N 1
ATOM 1739 C CA . GLY B 1 106 ? 15.828 1.548 -1.624 1 96.94 106 GLY B CA 1
ATOM 1740 C C . GLY B 1 106 ? 15.688 2.943 -1.046 1 96.94 106 GLY B C 1
ATOM 1741 O O . GLY B 1 106 ? 16.406 3.303 -0.106 1 96.94 106 GLY B O 1
ATOM 1742 N N . LEU B 1 107 ? 14.82 3.711 -1.624 1 96.69 107 LEU B N 1
ATOM 1743 C CA . LEU B 1 107 ? 14.609 5.074 -1.146 1 96.69 107 LEU B CA 1
ATOM 1744 C C . LEU B 1 107 ? 14.078 5.07 0.283 1 96.69 107 LEU B C 1
ATOM 1746 O O . LEU B 1 107 ? 14.555 5.832 1.129 1 96.69 107 LEU B O 1
ATOM 1750 N N . LEU B 1 108 ? 13.07 4.227 0.564 1 97 108 LEU B N 1
ATOM 1751 C CA . LEU B 1 108 ? 12.531 4.086 1.912 1 97 108 LEU B CA 1
ATOM 1752 C C . LEU B 1 108 ? 13.633 3.734 2.904 1 97 108 LEU B C 1
ATOM 1754 O O . LEU B 1 108 ? 13.742 4.355 3.967 1 97 108 LEU B O 1
ATOM 1758 N N . THR B 1 109 ? 14.445 2.85 2.523 1 97.38 109 THR B N 1
ATOM 1759 C CA . THR B 1 109 ? 15.555 2.443 3.371 1 97.38 109 THR B CA 1
ATOM 1760 C C . THR B 1 109 ? 16.5 3.613 3.617 1 97.38 109 THR B C 1
ATOM 1762 O O . THR B 1 109 ? 16.969 3.822 4.742 1 97.38 109 THR B O 1
ATOM 1765 N N . SER B 1 110 ? 16.844 4.348 2.598 1 97.56 110 SER B N 1
ATOM 1766 C CA . SER B 1 110 ? 17.734 5.492 2.723 1 97.56 110 SER B CA 1
ATOM 1767 C C . SER B 1 110 ? 17.188 6.516 3.711 1 97.56 110 SER B C 1
ATOM 1769 O O . SER B 1 110 ? 17.938 7.059 4.527 1 97.56 110 SER B O 1
ATOM 1771 N N . PHE B 1 111 ? 15.898 6.785 3.678 1 98.06 111 PHE B N 1
ATOM 1772 C CA . PHE B 1 111 ? 15.273 7.73 4.602 1 98.06 111 PHE B CA 1
ATOM 1773 C C . PHE B 1 111 ? 15.352 7.215 6.031 1 98.06 111 PHE B C 1
ATOM 1775 O O . PHE B 1 111 ? 15.562 7.988 6.965 1 98.06 111 PHE B O 1
ATOM 1782 N N . VAL B 1 112 ? 15.211 5.934 6.18 1 97.44 112 VAL B N 1
ATOM 1783 C CA . VAL B 1 112 ? 15.234 5.344 7.512 1 97.44 112 VAL B CA 1
ATOM 1784 C C . VAL B 1 112 ? 16.656 5.379 8.07 1 97.44 112 VAL B C 1
ATOM 1786 O O . VAL B 1 112 ? 16.859 5.766 9.227 1 97.44 112 VAL B O 1
ATOM 1789 N N . VAL B 1 113 ? 17.594 5.039 7.285 1 97.31 113 VAL B N 1
ATOM 1790 C CA . VAL B 1 113 ? 18.984 5.004 7.699 1 97.31 113 VAL B CA 1
ATOM 1791 C C . VAL B 1 113 ? 19.453 6.406 8.086 1 97.31 113 VAL B C 1
ATOM 1793 O O . VAL B 1 113 ? 20.219 6.574 9.039 1 97.31 113 VAL B O 1
ATOM 1796 N N . ARG B 1 114 ? 18.938 7.426 7.406 1 97.19 114 ARG B N 1
ATOM 1797 C CA . ARG B 1 114 ? 19.312 8.812 7.664 1 97.19 114 ARG B CA 1
ATOM 1798 C C . ARG B 1 114 ? 18.547 9.383 8.852 1 97.19 114 ARG B C 1
ATOM 1800 O O . ARG B 1 114 ? 18.797 10.516 9.266 1 97.19 114 ARG B O 1
ATOM 18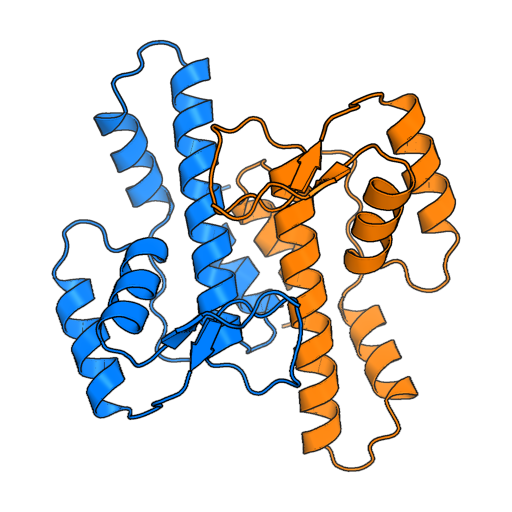07 N N . GLY B 1 115 ? 17.578 8.664 9.367 1 96.5 115 GLY B N 1
ATOM 1808 C CA . GLY B 1 115 ? 16.828 9.07 10.547 1 96.5 115 GLY B CA 1
ATOM 1809 C C . GLY B 1 115 ? 15.703 10.031 10.234 1 96.5 115 GLY B C 1
ATOM 1810 O O . GLY B 1 115 ? 15.18 10.695 11.125 1 96.5 115 GLY B O 1
ATOM 1811 N N . ILE B 1 116 ? 15.375 10.156 8.992 1 97.75 116 ILE B N 1
ATOM 1812 C CA . ILE B 1 116 ? 14.281 11.023 8.586 1 97.75 116 ILE B CA 1
ATOM 1813 C C . ILE B 1 116 ? 12.945 10.32 8.828 1 97.75 116 ILE B C 1
ATOM 1815 O O . ILE B 1 116 ? 11.992 10.93 9.32 1 97.75 116 ILE B O 1
ATOM 1819 N N . LEU B 1 117 ? 12.914 9.039 8.477 1 97.44 117 LEU B N 1
ATOM 1820 C CA . LEU B 1 117 ? 11.773 8.18 8.766 1 97.44 117 LEU B CA 1
ATOM 1821 C C . LEU B 1 117 ? 12.109 7.184 9.875 1 97.44 117 LEU B C 1
ATOM 1823 O O . LEU B 1 117 ? 13.242 6.688 9.945 1 97.44 117 LEU B O 1
ATOM 1827 N N . VAL B 1 118 ? 11.094 6.941 10.68 1 96.12 118 VAL B N 1
ATOM 1828 C CA . VAL B 1 118 ? 11.203 5.902 11.695 1 96.12 118 VAL B CA 1
ATOM 1829 C C . VAL B 1 118 ? 10 4.961 11.602 1 96.12 118 VAL B C 1
ATOM 1831 O O . VAL B 1 118 ? 8.938 5.348 11.109 1 96.12 118 VAL B O 1
ATOM 1834 N N . ARG B 1 119 ? 10.227 3.727 11.977 1 92.69 119 ARG B N 1
ATOM 1835 C CA . ARG B 1 119 ? 9.125 2.777 12.008 1 92.69 119 ARG B CA 1
ATOM 1836 C C . ARG B 1 119 ? 8.164 3.1 13.148 1 92.69 119 ARG B C 1
ATOM 1838 O O . ARG B 1 119 ? 8.594 3.428 14.258 1 92.69 119 ARG B O 1
ATOM 1845 N N . CYS B 1 120 ? 6.949 2.977 12.75 1 88.31 120 CYS B N 1
ATOM 1846 C CA . CYS B 1 120 ? 5.934 3.184 13.773 1 88.31 120 CYS B CA 1
ATOM 1847 C C . CYS B 1 120 ? 5.781 1.947 14.648 1 88.31 120 CYS B C 1
ATOM 1849 O O . CYS B 1 120 ? 6.012 0.826 14.195 1 88.31 120 CYS B O 1
ATOM 1851 N N . ALA B 1 121 ? 5.516 2.113 15.906 1 76.38 121 ALA B N 1
ATOM 1852 C CA . ALA B 1 121 ? 5.227 0.979 16.781 1 76.38 121 ALA B CA 1
ATOM 1853 C C . ALA B 1 121 ? 4.035 0.18 16.266 1 76.38 121 ALA B C 1
ATOM 1855 O O . ALA B 1 121 ? 3.072 0.752 15.75 1 76.38 121 ALA B O 1
ATOM 1856 N N . PRO B 1 122 ? 4.262 -1.215 16.219 1 61.41 122 PRO B N 1
ATOM 1857 C CA . PRO B 1 122 ? 3.105 -2.01 15.789 1 61.41 122 PRO B CA 1
ATOM 1858 C C . PRO B 1 122 ? 1.871 -1.76 16.656 1 61.41 122 PRO B C 1
ATOM 1860 O O . PRO B 1 122 ? 1.994 -1.494 17.844 1 61.41 122 PRO B O 1
ATOM 1863 N N . GLY B 1 123 ? 0.869 -1.288 16.203 1 50.06 123 GLY B N 1
ATOM 1864 C CA . GLY B 1 123 ? -0.324 -1.169 17.031 1 50.06 123 GLY B CA 1
ATOM 1865 C C . GLY B 1 123 ? -0.867 -2.508 17.484 1 50.06 123 GLY B C 1
ATOM 1866 O O . GLY B 1 123 ? -0.511 -3.551 16.938 1 50.06 123 GLY B O 1
#